Protein AF-0000000069037629 (afdb_homodimer)

Organism: Acyrthosiphon pisum (NCBI:txid7029)

Structure (mmCIF, N/CA/C/O backbone):
data_AF-0000000069037629-model_v1
#
loop_
_entity.id
_entity.type
_entity.pdbx_description
1 polymer 'Succinate dehydrogenase'
#
loop_
_atom_site.group_PDB
_atom_site.id
_atom_site.type_symbol
_atom_site.label_atom_id
_atom_site.label_alt_id
_atom_site.label_comp_id
_atom_site.label_asym_id
_atom_site.label_entity_id
_atom_site.label_seq_id
_atom_site.pdbx_PDB_ins_code
_atom_site.Cartn_x
_atom_site.Cartn_y
_atom_site.Cartn_z
_atom_site.occupancy
_atom_site.B_iso_or_equiv
_atom_site.auth_seq_id
_atom_site.auth_comp_id
_atom_site.auth_asym_id
_atom_site.auth_atom_id
_atom_site.pdbx_PDB_model_num
ATOM 1 N N . MET A 1 1 ? 30 57.438 3.168 1 30.81 1 MET A N 1
ATOM 2 C CA . MET A 1 1 ? 29 56.969 2.207 1 30.81 1 MET A CA 1
ATOM 3 C C . MET A 1 1 ? 29.062 55.469 2.033 1 30.81 1 MET A C 1
ATOM 5 O O . MET A 1 1 ? 29.875 54.969 1.253 1 30.81 1 MET A O 1
ATOM 9 N N . MET A 1 2 ? 29.172 54.656 3.127 1 33.97 2 MET A N 1
ATOM 10 C CA . MET A 1 2 ? 29.359 53.219 3.271 1 33.97 2 MET A CA 1
ATOM 11 C C . MET A 1 2 ? 28.219 52.469 2.615 1 33.97 2 MET A C 1
ATOM 13 O O . MET A 1 2 ? 27.047 52.688 2.924 1 33.97 2 MET A O 1
ATOM 17 N N . ALA A 1 3 ? 28.375 52.031 1.29 1 36.53 3 ALA A N 1
ATOM 18 C CA . ALA A 1 3 ? 27.469 51.219 0.486 1 36.53 3 ALA A CA 1
ATOM 19 C C . ALA A 1 3 ? 27.094 49.938 1.21 1 36.53 3 ALA A C 1
ATOM 21 O O . ALA A 1 3 ? 27.969 49.188 1.621 1 36.53 3 ALA A O 1
ATOM 22 N N . ARG A 1 4 ? 26 49.938 2.004 1 37.22 4 ARG A N 1
ATOM 23 C CA . ARG A 1 4 ? 25.297 48.812 2.605 1 37.22 4 ARG A CA 1
ATOM 24 C C . ARG A 1 4 ? 25.062 47.688 1.58 1 37.22 4 ARG A C 1
ATOM 26 O O . ARG A 1 4 ? 24.344 47.906 0.593 1 37.22 4 ARG A O 1
ATOM 33 N N . PHE A 1 5 ? 26.094 46.875 1.199 1 36.94 5 PHE A N 1
ATOM 34 C CA . PHE A 1 5 ? 25.969 45.656 0.419 1 36.94 5 PHE A CA 1
ATOM 35 C C . PHE A 1 5 ? 24.859 44.75 0.958 1 36.94 5 PHE A C 1
ATOM 37 O O . PHE A 1 5 ? 25 44.125 2.002 1 36.94 5 PHE A O 1
ATOM 44 N N . THR A 1 6 ? 23.641 45.25 1.007 1 34.34 6 THR A N 1
ATOM 45 C CA . THR A 1 6 ? 22.547 44.375 1.367 1 34.34 6 THR A CA 1
ATOM 46 C C . THR A 1 6 ? 22.531 43.125 0.462 1 34.34 6 THR A C 1
ATOM 48 O O . THR A 1 6 ? 22.281 43.25 -0.739 1 34.34 6 THR A O 1
ATOM 51 N N . GLY A 1 7 ? 23.625 42.344 0.422 1 35.56 7 GLY A N 1
ATOM 52 C CA . GLY A 1 7 ? 23.594 41.062 -0.291 1 35.56 7 GLY A CA 1
ATOM 53 C C . GLY A 1 7 ? 22.297 40.312 -0.075 1 35.56 7 GLY A C 1
ATOM 54 O O . GLY A 1 7 ? 21.875 40.094 1.064 1 35.56 7 GLY A O 1
ATOM 55 N N . SER A 1 8 ? 21.297 40.531 -0.907 1 39.72 8 SER A N 1
ATOM 56 C CA . SER A 1 8 ? 20.094 39.688 -0.95 1 39.72 8 SER A CA 1
ATOM 57 C C . SER A 1 8 ? 20.438 38.219 -0.979 1 39.72 8 SER A C 1
ATOM 59 O O . SER A 1 8 ? 21.016 37.719 -1.95 1 39.72 8 SER A O 1
ATOM 61 N N . ALA A 1 9 ? 21 37.656 0.1 1 37.78 9 ALA A N 1
ATOM 62 C CA . ALA A 1 9 ? 21.094 36.188 0.132 1 37.78 9 ALA A CA 1
ATOM 63 C C . ALA A 1 9 ? 19.828 35.562 -0.418 1 37.78 9 ALA A C 1
ATOM 65 O O . ALA A 1 9 ? 18.734 35.844 0.046 1 37.78 9 ALA A O 1
ATOM 66 N N . ALA A 1 10 ? 19.766 35.344 -1.665 1 40.34 10 ALA A N 1
ATOM 67 C CA . ALA A 1 10 ? 18.766 34.438 -2.219 1 40.34 10 ALA A CA 1
ATOM 68 C C . ALA A 1 10 ? 18.656 33.156 -1.368 1 40.34 10 ALA A C 1
ATOM 70 O O . ALA A 1 10 ? 19.656 32.5 -1.08 1 40.34 10 ALA A O 1
ATOM 71 N N . ALA A 1 11 ? 17.859 33.188 -0.354 1 39.97 11 ALA A N 1
ATOM 72 C CA . ALA A 1 11 ? 17.5 31.953 0.348 1 39.97 11 ALA A CA 1
ATOM 73 C C . ALA A 1 11 ? 17.438 30.781 -0.619 1 39.97 11 ALA A C 1
ATOM 75 O O . ALA A 1 11 ? 16.688 30.828 -1.605 1 39.97 11 ALA A O 1
ATOM 76 N N . VAL A 1 12 ? 18.5 30.172 -1.006 1 38.12 12 VAL A N 1
ATOM 77 C CA . VAL A 1 12 ? 18.438 28.859 -1.652 1 38.12 12 VAL A CA 1
ATOM 78 C C . VAL A 1 12 ? 17.25 28.062 -1.096 1 38.12 12 VAL A C 1
ATOM 80 O O . VAL A 1 12 ? 17.188 27.797 0.107 1 38.12 12 VAL A O 1
ATOM 83 N N . GLN A 1 13 ? 16.062 28.344 -1.439 1 37.25 13 GLN A N 1
ATOM 84 C CA . GLN A 1 13 ? 14.914 27.484 -1.186 1 37.25 13 GLN A CA 1
ATOM 85 C C . GLN A 1 13 ? 15.266 26.016 -1.397 1 37.25 13 GLN A C 1
ATOM 87 O O . GLN A 1 13 ? 15.258 25.531 -2.529 1 37.25 13 GLN A O 1
ATOM 92 N N . THR A 1 14 ? 16.391 25.5 -1.214 1 41.81 14 THR A N 1
ATOM 93 C CA . THR A 1 14 ? 16.656 24.078 -1.139 1 41.81 14 THR A CA 1
ATOM 94 C C . THR A 1 14 ? 15.516 23.344 -0.451 1 41.81 14 THR A C 1
ATOM 96 O O . THR A 1 14 ? 15.648 22.188 -0.064 1 41.81 14 THR A O 1
ATOM 99 N N . GLY A 1 15 ? 14.602 24.031 0.161 1 43.16 15 GLY A N 1
ATOM 100 C CA . GLY A 1 15 ? 13.477 23.406 0.831 1 43.16 15 GLY A CA 1
ATOM 101 C C . GLY A 1 15 ? 12.773 22.375 -0.027 1 43.16 15 GLY A C 1
ATOM 102 O O . GLY A 1 15 ? 12.109 22.719 -1.007 1 43.16 15 GLY A O 1
ATOM 103 N N . LYS A 1 16 ? 13.383 21.281 -0.486 1 45.72 16 LYS A N 1
ATOM 104 C CA . LYS A 1 16 ? 12.547 20.203 -1.004 1 45.72 16 LYS A CA 1
ATOM 105 C C . LYS A 1 16 ? 11.125 20.312 -0.472 1 45.72 16 LYS A C 1
ATOM 107 O O . LYS A 1 16 ? 10.906 20.297 0.741 1 45.72 16 LYS A O 1
ATOM 112 N N . ASN A 1 17 ? 10.258 21.141 -1.011 1 48.5 17 ASN A N 1
ATOM 113 C CA . ASN A 1 17 ? 8.883 21.469 -0.638 1 48.5 17 ASN A CA 1
ATOM 114 C C . ASN A 1 17 ? 8.094 20.203 -0.27 1 48.5 17 ASN A C 1
ATOM 116 O O . ASN A 1 17 ? 7.727 19.422 -1.145 1 48.5 17 ASN A O 1
ATOM 120 N N . TYR A 1 18 ? 8.461 19.609 0.82 1 52.12 18 TYR A N 1
ATOM 121 C CA . TYR A 1 18 ? 7.715 18.5 1.418 1 52.12 18 TYR A CA 1
ATOM 122 C C . TYR A 1 18 ? 6.238 18.594 1.059 1 52.12 18 TYR A C 1
ATOM 124 O O . TYR A 1 18 ? 5.566 17.578 0.912 1 52.12 18 TYR A O 1
ATOM 132 N N . ALA A 1 19 ? 5.699 19.828 0.919 1 55.75 19 ALA A N 1
ATOM 133 C CA . ALA A 1 19 ? 4.309 20.031 0.524 1 55.75 19 ALA A CA 1
ATOM 134 C C . ALA A 1 19 ? 4.027 19.375 -0.829 1 55.75 19 ALA A C 1
ATOM 136 O O . ALA A 1 19 ? 2.951 18.812 -1.045 1 55.75 19 ALA A O 1
ATOM 137 N N . SER A 1 20 ? 5.188 19.266 -1.517 1 66.44 20 SER A N 1
ATOM 138 C CA . SER A 1 20 ? 4.992 18.797 -2.887 1 66.44 20 SER A CA 1
ATOM 139 C C . SER A 1 20 ? 4.863 17.281 -2.945 1 66.44 20 SER A C 1
ATOM 141 O O . SER A 1 20 ? 3.984 16.75 -3.631 1 66.44 20 SER A O 1
ATOM 143 N N . HIS A 1 21 ? 5.441 16.516 -1.937 1 78.5 21 HIS A N 1
ATOM 144 C CA . HIS A 1 21 ? 5.387 15.07 -2.045 1 78.5 21 HIS A CA 1
ATOM 145 C C . HIS A 1 21 ? 4.055 14.531 -1.536 1 78.5 21 HIS A C 1
ATOM 147 O O . HIS A 1 21 ? 3.504 13.586 -2.107 1 78.5 21 HIS A O 1
ATOM 153 N N . TRP A 1 22 ? 3.549 15.305 -0.646 1 82.31 22 TRP A N 1
ATOM 154 C CA . TRP A 1 22 ? 2.283 14.852 -0.079 1 82.31 22 TRP A CA 1
ATOM 155 C C . TRP A 1 22 ? 1.153 14.992 -1.094 1 82.31 22 TRP A C 1
ATOM 157 O O . TRP A 1 22 ? 0.291 14.109 -1.191 1 82.31 22 TRP A O 1
ATOM 167 N N . ARG A 1 23 ? 1.175 15.984 -1.821 1 87.94 23 ARG A N 1
ATOM 168 C CA . ARG A 1 23 ? 0.15 16.172 -2.842 1 87.94 23 ARG A CA 1
ATOM 169 C C . ARG A 1 23 ? 0.259 15.109 -3.934 1 87.94 23 ARG A C 1
ATOM 171 O O . ARG A 1 23 ? -0.753 14.57 -4.383 1 87.94 23 ARG A O 1
ATOM 178 N N . THR A 1 24 ? 1.49 14.93 -4.281 1 91.5 24 THR A N 1
ATOM 179 C CA . THR A 1 24 ? 1.691 13.906 -5.301 1 91.5 24 THR A CA 1
ATOM 180 C C . THR A 1 24 ? 1.277 12.539 -4.777 1 91.5 24 THR A C 1
ATOM 182 O O . THR A 1 24 ? 0.666 11.75 -5.504 1 91.5 24 THR A O 1
ATOM 185 N N . GLU A 1 25 ? 1.537 12.281 -3.574 1 93.19 25 GLU A N 1
ATOM 186 C CA . GLU A 1 25 ? 1.125 11.016 -2.977 1 93.19 25 GLU A CA 1
ATOM 187 C C . GLU A 1 25 ? -0.395 10.883 -2.967 1 93.19 25 GLU A C 1
ATOM 189 O O . GLU A 1 25 ? -0.928 9.789 -3.189 1 93.19 25 GLU A O 1
ATOM 194 N N . ARG A 1 26 ? -1 12.008 -2.768 1 92.88 26 ARG A N 1
ATOM 195 C CA . ARG A 1 26 ? -2.459 11.984 -2.801 1 92.88 26 ARG A CA 1
ATOM 196 C C . ARG A 1 26 ? -2.971 11.672 -4.203 1 92.88 26 ARG A C 1
ATOM 198 O O . ARG A 1 26 ? -3.914 10.898 -4.363 1 92.88 26 ARG A 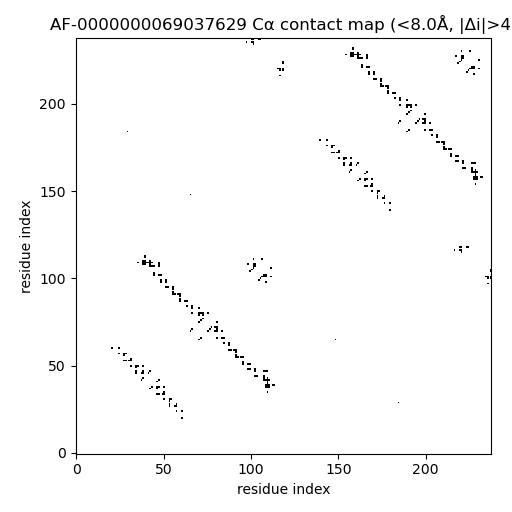O 1
ATOM 205 N N . ILE A 1 27 ? -2.393 12.258 -5.152 1 95.62 27 ILE A N 1
ATOM 206 C CA . ILE A 1 27 ? -2.779 11.992 -6.531 1 95.62 27 ILE A CA 1
ATOM 207 C C . ILE A 1 27 ? -2.553 10.516 -6.859 1 95.62 27 ILE A C 1
ATOM 209 O O . ILE A 1 27 ? -3.426 9.859 -7.426 1 95.62 27 ILE A O 1
ATOM 213 N N . VAL A 1 28 ? -1.469 10 -6.461 1 97.5 28 VAL A N 1
ATOM 214 C CA . VAL A 1 28 ? -1.137 8.602 -6.707 1 97.5 28 VAL A CA 1
ATOM 215 C C . VAL A 1 28 ? -2.117 7.699 -5.961 1 97.5 28 VAL A C 1
ATOM 217 O O . VAL A 1 28 ? -2.566 6.684 -6.496 1 97.5 28 VAL A O 1
ATOM 220 N N . SER A 1 29 ? -2.443 8.07 -4.762 1 97.06 29 SER A N 1
ATOM 221 C CA . SER A 1 29 ? -3.379 7.277 -3.975 1 97.06 29 SER A CA 1
ATOM 222 C C . SER A 1 29 ? -4.758 7.238 -4.625 1 97.06 29 SER A C 1
ATOM 224 O O . SER A 1 29 ? -5.418 6.199 -4.633 1 97.06 29 SER A O 1
ATOM 226 N N . ILE A 1 30 ? -5.199 8.305 -5.184 1 97 30 ILE A N 1
ATOM 227 C CA . ILE A 1 30 ? -6.465 8.344 -5.91 1 97 30 ILE A CA 1
ATOM 228 C C . ILE A 1 30 ? -6.375 7.453 -7.145 1 97 30 ILE A C 1
ATOM 230 O O . ILE A 1 30 ? -7.297 6.688 -7.434 1 97 30 ILE A O 1
ATOM 234 N N . ALA A 1 31 ? -5.277 7.594 -7.828 1 98.31 31 ALA A N 1
ATOM 235 C CA . ALA A 1 31 ? -5.066 6.73 -8.984 1 98.31 31 ALA A CA 1
ATOM 236 C C . ALA A 1 31 ? -5.113 5.258 -8.586 1 98.31 31 ALA A C 1
ATOM 238 O O . ALA A 1 31 ? -5.746 4.441 -9.258 1 98.31 31 ALA A O 1
ATOM 239 N N . LEU A 1 32 ? -4.477 4.934 -7.5 1 98.56 32 LEU A N 1
ATOM 240 C CA . LEU A 1 32 ? -4.43 3.555 -7.023 1 98.56 32 LEU A CA 1
ATOM 241 C C . LEU A 1 32 ? -5.828 3.051 -6.684 1 98.56 32 LEU A C 1
ATOM 243 O O . LEU A 1 32 ? -6.156 1.891 -6.949 1 98.56 32 LEU A O 1
ATOM 247 N N . MET A 1 33 ? -6.578 3.855 -6.121 1 96.62 33 MET A N 1
ATOM 248 C CA . MET A 1 33 ? -7.945 3.49 -5.754 1 96.62 33 MET A CA 1
ATOM 249 C C . MET A 1 33 ? -8.727 3.014 -6.973 1 96.62 33 MET A C 1
ATOM 251 O O . MET A 1 33 ? -9.539 2.094 -6.875 1 96.62 33 MET A O 1
ATOM 255 N N . GLY A 1 34 ? -8.469 3.588 -8.094 1 97.25 34 GLY A N 1
ATOM 256 C CA . GLY A 1 34 ? -9.148 3.195 -9.32 1 97.25 34 GLY A CA 1
ATOM 257 C C . GLY A 1 34 ? -8.438 2.088 -10.07 1 97.25 34 GLY A C 1
ATOM 258 O O . GLY A 1 34 ? -9.078 1.225 -10.672 1 97.25 34 GLY A O 1
ATOM 259 N N . LEU A 1 35 ? -7.168 2.057 -10.031 1 98.81 35 LEU A N 1
ATOM 260 C CA . LEU A 1 35 ? -6.371 1.157 -10.859 1 98.81 35 LEU A CA 1
ATOM 261 C C . LEU A 1 35 ? -6.441 -0.272 -10.336 1 98.81 35 LEU A C 1
ATOM 263 O O . LEU A 1 35 ? -6.367 -1.229 -11.117 1 98.81 35 LEU A O 1
ATOM 267 N N . PHE A 1 36 ? -6.613 -0.448 -9.062 1 98.12 36 PHE A N 1
ATOM 268 C CA . PHE A 1 36 ? -6.68 -1.795 -8.516 1 98.12 36 PHE A CA 1
ATOM 269 C C . PHE A 1 36 ? -7.895 -2.541 -9.055 1 98.12 36 PHE A C 1
ATOM 271 O O . PHE A 1 36 ? -7.754 -3.6 -9.672 1 98.12 36 PHE A O 1
ATOM 278 N N . PRO A 1 37 ? -9.086 -1.934 -8.875 1 97.44 37 PRO A N 1
ATOM 279 C CA . PRO A 1 37 ? -10.234 -2.637 -9.453 1 97.44 37 PRO A CA 1
ATOM 280 C C . PRO A 1 37 ? -10.188 -2.686 -10.977 1 97.44 37 PRO A C 1
ATOM 282 O O . PRO A 1 37 ? -10.648 -3.66 -11.578 1 97.44 37 PRO A O 1
ATOM 285 N N . ALA A 1 38 ? -9.664 -1.704 -11.617 1 98.62 38 ALA A N 1
ATOM 286 C CA . ALA A 1 38 ? -9.562 -1.698 -13.07 1 98.62 38 ALA A CA 1
ATOM 287 C C . ALA A 1 38 ? -8.695 -2.855 -13.57 1 98.62 38 ALA A C 1
ATOM 289 O O . ALA A 1 38 ? -9.008 -3.477 -14.586 1 98.62 38 ALA A O 1
ATOM 290 N N . SER A 1 39 ? -7.617 -3.145 -12.891 1 98.88 39 SER A N 1
ATOM 291 C CA . SER A 1 39 ? -6.715 -4.219 -13.297 1 98.88 39 SER A CA 1
ATOM 292 C C . SER A 1 39 ? -7.41 -5.574 -13.242 1 98.88 39 SER A C 1
ATOM 294 O O . SER A 1 39 ? -7.141 -6.449 -14.07 1 98.88 39 SER A O 1
ATOM 296 N N . VAL A 1 40 ? -8.344 -5.715 -12.32 1 98.62 40 VAL A N 1
ATOM 297 C CA . VAL A 1 40 ? -9.055 -6.977 -12.141 1 98.62 40 VAL A CA 1
ATOM 298 C C . VAL A 1 40 ? -10.18 -7.086 -13.164 1 98.62 40 VAL A C 1
ATOM 300 O O . VAL A 1 40 ? -10.383 -8.141 -13.773 1 98.62 40 VAL A O 1
ATOM 303 N N . LEU A 1 41 ? -10.805 -6.008 -13.344 1 98.44 41 LEU A N 1
ATOM 304 C CA . LEU A 1 41 ? -11.992 -6.016 -14.188 1 98.44 41 LEU A CA 1
ATOM 305 C C . LEU A 1 41 ? -11.617 -5.953 -15.664 1 98.44 41 LEU A C 1
ATOM 307 O O . LEU A 1 41 ? -12.336 -6.477 -16.516 1 98.44 41 LEU A O 1
ATOM 311 N N . TYR A 1 42 ? -10.539 -5.262 -15.992 1 98.31 42 TYR A N 1
ATOM 312 C CA . TYR A 1 42 ? -10.07 -5.066 -17.359 1 98.31 42 TYR A CA 1
ATOM 313 C C . TYR A 1 42 ? -8.57 -5.344 -17.469 1 98.31 42 TYR A C 1
ATOM 315 O O . TYR A 1 42 ? -7.789 -4.445 -17.781 1 98.31 42 TYR A O 1
ATOM 323 N N . PRO A 1 43 ? -8.25 -6.586 -17.344 1 98.38 43 PRO A N 1
ATOM 324 C CA . PRO A 1 43 ? -6.824 -6.926 -17.359 1 98.38 43 PRO A CA 1
ATOM 325 C C . PRO A 1 43 ? -6.133 -6.504 -18.656 1 98.38 43 PRO A C 1
ATOM 327 O O . PRO A 1 43 ? -6.598 -6.84 -19.75 1 98.38 43 PRO A O 1
ATOM 330 N N . SER A 1 44 ? -5.184 -5.711 -18.562 1 98.56 44 SER A N 1
ATOM 331 C CA . SER A 1 44 ? -4.367 -5.258 -19.672 1 98.56 44 SER A CA 1
ATOM 332 C C . SER A 1 44 ? -2.984 -4.812 -19.203 1 98.56 44 SER A C 1
ATOM 334 O O . SER A 1 44 ? -2.814 -4.418 -18.062 1 98.56 44 SER A O 1
ATOM 336 N N . GLN A 1 45 ? -2.023 -4.832 -20.156 1 98.81 45 GLN A N 1
ATOM 337 C CA . GLN A 1 45 ? -0.651 -4.469 -19.828 1 98.81 45 GLN A CA 1
ATOM 338 C C . GLN A 1 45 ? -0.547 -2.986 -19.469 1 98.81 45 GLN A C 1
ATOM 340 O O . GLN A 1 45 ? 0.256 -2.602 -18.609 1 98.81 45 GLN A O 1
ATOM 345 N N . ILE A 1 46 ? -1.353 -2.203 -20.125 1 98.81 46 ILE A N 1
ATOM 346 C CA . ILE A 1 46 ? -1.299 -0.768 -19.875 1 98.81 46 ILE A CA 1
ATOM 347 C C . ILE A 1 46 ? -1.803 -0.472 -18.453 1 98.81 46 ILE A C 1
ATOM 349 O O . ILE A 1 46 ? -1.128 0.207 -17.688 1 98.81 46 ILE A O 1
ATOM 353 N N . VAL A 1 47 ? -2.969 -0.986 -18.156 1 98.94 47 VAL A N 1
ATOM 354 C CA . VAL A 1 47 ? -3.535 -0.759 -16.828 1 98.94 47 VAL A CA 1
ATOM 355 C C . VAL A 1 47 ? -2.596 -1.32 -15.766 1 98.94 47 VAL A C 1
ATOM 357 O O . VAL A 1 47 ? -2.312 -0.655 -14.766 1 98.94 47 VAL A O 1
ATOM 360 N N . ASP A 1 48 ? -2.039 -2.477 -16.016 1 98.94 48 ASP A N 1
ATOM 361 C CA . ASP A 1 48 ? -1.156 -3.131 -15.055 1 98.94 48 ASP A CA 1
ATOM 362 C C . ASP A 1 48 ? 0.149 -2.355 -14.891 1 98.94 48 ASP A C 1
ATOM 364 O O . ASP A 1 48 ? 0.702 -2.283 -13.789 1 98.94 48 ASP A O 1
ATOM 368 N N . THR A 1 49 ? 0.671 -1.843 -15.992 1 98.94 49 THR A N 1
ATOM 369 C CA . THR A 1 49 ? 1.899 -1.061 -15.898 1 98.94 49 THR A CA 1
ATOM 370 C C . THR A 1 49 ? 1.667 0.223 -15.109 1 98.94 49 THR A C 1
ATOM 372 O O . THR A 1 49 ? 2.504 0.617 -14.297 1 98.94 49 THR A O 1
ATOM 375 N N . LEU A 1 50 ? 0.533 0.861 -15.297 1 98.94 50 LEU A N 1
ATOM 376 C CA . LEU A 1 50 ? 0.189 2.039 -14.508 1 98.94 50 LEU A CA 1
ATOM 377 C C . LEU A 1 50 ? 0.027 1.678 -13.039 1 98.94 50 LEU A C 1
ATOM 379 O O . LEU A 1 50 ? 0.464 2.426 -12.156 1 98.94 50 LEU A O 1
ATOM 383 N N . LEU A 1 51 ? -0.618 0.609 -12.852 1 98.94 51 LEU A N 1
ATOM 384 C CA . LEU A 1 51 ? -0.787 0.136 -11.477 1 98.94 51 LEU A CA 1
ATOM 385 C C . LEU A 1 51 ? 0.564 -0.123 -10.82 1 98.94 51 LEU A C 1
ATOM 387 O O . LEU A 1 51 ? 0.815 0.337 -9.703 1 98.94 51 LEU A O 1
ATOM 391 N N . ALA A 1 52 ? 1.479 -0.782 -11.484 1 98.94 52 ALA A N 1
ATOM 392 C CA . ALA A 1 52 ? 2.812 -1.107 -10.984 1 98.94 52 ALA A CA 1
ATOM 393 C C . ALA A 1 52 ? 3.605 0.158 -10.672 1 98.94 52 ALA A C 1
ATOM 395 O O . ALA A 1 52 ? 4.215 0.269 -9.609 1 98.94 52 ALA A O 1
ATOM 396 N N . GLY A 1 53 ? 3.566 1.075 -11.703 1 98.81 53 GLY A N 1
ATOM 397 C CA . GLY A 1 53 ? 4.246 2.34 -11.469 1 98.81 53 GLY A CA 1
ATOM 398 C C . GLY A 1 53 ? 3.686 3.111 -10.289 1 98.81 53 GLY A C 1
ATOM 399 O O . GLY A 1 53 ? 4.441 3.645 -9.477 1 98.81 53 GLY A O 1
ATOM 400 N N . SER A 1 54 ? 2.4 3.162 -10.109 1 98.75 54 SER A N 1
ATOM 401 C CA . SER A 1 54 ? 1.743 3.893 -9.031 1 98.75 54 SER A CA 1
ATOM 402 C C . SER A 1 54 ? 2.045 3.264 -7.68 1 98.75 54 SER A C 1
ATOM 404 O O . SER A 1 54 ? 2.309 3.975 -6.703 1 98.75 54 SER A O 1
ATOM 406 N N . ILE A 1 55 ? 1.98 1.93 -7.645 1 98.62 55 ILE A N 1
ATOM 407 C CA . ILE A 1 55 ? 2.285 1.255 -6.387 1 98.62 55 ILE A CA 1
ATOM 408 C C . ILE A 1 55 ? 3.734 1.525 -5.992 1 98.62 55 ILE A C 1
ATOM 410 O O . ILE A 1 55 ? 4.023 1.856 -4.84 1 98.62 55 ILE A O 1
ATOM 414 N N . SER A 1 56 ? 4.66 1.427 -6.91 1 98.56 56 SER A N 1
ATOM 415 C CA . SER A 1 56 ? 6.078 1.633 -6.629 1 98.56 56 SER A CA 1
ATOM 416 C C . SER A 1 56 ? 6.344 3.055 -6.141 1 98.56 56 SER A C 1
ATOM 418 O O . SER A 1 56 ? 7.102 3.26 -5.191 1 98.56 56 SER A O 1
ATOM 420 N N . LEU A 1 57 ? 5.703 3.992 -6.785 1 97.94 57 LEU A N 1
ATOM 421 C CA . LEU A 1 57 ? 5.863 5.383 -6.367 1 97.94 57 LEU A CA 1
ATOM 422 C C . LEU A 1 57 ? 5.25 5.609 -4.988 1 97.94 57 LEU A C 1
ATOM 424 O O . LEU A 1 57 ? 5.828 6.312 -4.16 1 97.94 57 LEU A O 1
ATOM 428 N N . HIS A 1 58 ? 4.07 5.148 -4.758 1 96.88 58 HIS A N 1
ATOM 429 C CA . HIS A 1 58 ? 3.41 5.25 -3.461 1 96.88 58 HIS A CA 1
ATOM 430 C C . HIS A 1 58 ? 4.305 4.719 -2.344 1 96.88 58 HIS A C 1
ATOM 432 O O . HIS A 1 58 ? 4.492 5.383 -1.324 1 96.88 58 HIS A O 1
ATOM 438 N N . VAL A 1 59 ? 4.887 3.486 -2.576 1 97.31 59 VAL A N 1
ATOM 439 C CA . VAL A 1 59 ? 5.766 2.867 -1.59 1 97.31 59 VAL A CA 1
ATOM 440 C C . VAL A 1 59 ? 7.02 3.721 -1.405 1 97.31 59 VAL A C 1
ATOM 442 O O . VAL A 1 59 ? 7.441 3.975 -0.276 1 97.31 59 VAL A O 1
ATOM 445 N N . TYR A 1 60 ? 7.59 4.117 -2.463 1 97.06 60 TYR A N 1
ATOM 446 C CA . TYR A 1 60 ? 8.797 4.938 -2.412 1 97.06 60 TYR A CA 1
ATOM 447 C C . TYR A 1 60 ? 8.578 6.176 -1.553 1 97.06 60 TYR A C 1
ATOM 449 O O . TYR A 1 60 ? 9.344 6.438 -0.62 1 97.06 60 TYR A O 1
ATOM 457 N N . TRP A 1 61 ? 7.539 6.891 -1.817 1 96.38 61 TRP A N 1
ATOM 458 C CA . TRP A 1 61 ? 7.316 8.141 -1.104 1 96.38 61 TRP A CA 1
ATOM 459 C C . TRP A 1 61 ? 6.895 7.883 0.337 1 96.38 61 TRP A C 1
ATOM 461 O O . TRP A 1 61 ? 7.203 8.672 1.234 1 96.38 61 TRP A O 1
ATOM 471 N N . GLY A 1 62 ? 6.113 6.848 0.554 1 94.19 62 GLY A N 1
ATOM 472 C CA . GLY A 1 62 ? 5.828 6.484 1.932 1 94.19 62 GLY A CA 1
ATOM 473 C C . GLY A 1 62 ? 7.074 6.176 2.742 1 94.19 62 GLY A C 1
ATOM 474 O O . GLY A 1 62 ? 7.199 6.613 3.887 1 94.19 62 GLY A O 1
ATOM 475 N N . LEU A 1 63 ? 7.988 5.465 2.174 1 96.31 63 LEU A N 1
ATOM 476 C CA . LEU A 1 63 ? 9.219 5.117 2.871 1 96.31 63 LEU A CA 1
ATOM 477 C C . LEU A 1 63 ? 10.141 6.328 2.986 1 96.31 63 LEU A C 1
ATOM 479 O O . LEU A 1 63 ? 10.867 6.473 3.973 1 96.31 63 LEU A O 1
ATOM 483 N N . GLU A 1 64 ? 10.086 7.129 1.965 1 95.62 64 GLU A N 1
ATOM 484 C CA . GLU A 1 64 ? 10.828 8.383 2.066 1 95.62 64 GLU A CA 1
ATOM 485 C C . GLU A 1 64 ? 10.367 9.203 3.271 1 95.62 64 GLU A C 1
ATOM 487 O O . GLU A 1 64 ? 11.188 9.766 3.996 1 95.62 64 GLU A O 1
ATOM 492 N N . ALA A 1 65 ? 9.078 9.273 3.514 1 93.44 65 ALA A N 1
ATOM 493 C CA . ALA A 1 65 ? 8.547 9.992 4.668 1 93.44 65 ALA A CA 1
ATOM 494 C C . ALA A 1 65 ? 9.078 9.414 5.973 1 93.44 65 ALA A C 1
ATOM 496 O O . ALA A 1 65 ? 9.375 10.156 6.914 1 93.44 65 ALA A O 1
ATOM 497 N N . LEU A 1 66 ? 9.211 8.125 6.016 1 94.62 66 LEU A N 1
ATOM 498 C CA . LEU A 1 66 ? 9.758 7.488 7.211 1 94.62 66 LEU A CA 1
ATOM 499 C C . LEU A 1 66 ? 11.219 7.883 7.41 1 94.62 66 LEU A C 1
ATOM 501 O O . LEU A 1 66 ? 11.648 8.133 8.539 1 94.62 66 LEU A O 1
ATOM 505 N N . VAL A 1 67 ? 11.961 7.914 6.371 1 95.94 67 VAL A N 1
ATOM 506 C CA . VAL A 1 67 ? 13.367 8.305 6.469 1 95.94 67 VAL A CA 1
ATOM 507 C C . VAL A 1 67 ? 13.469 9.75 6.945 1 95.94 67 VAL A C 1
ATOM 509 O O . VAL A 1 67 ? 14.25 10.062 7.844 1 95.94 67 VAL A O 1
ATOM 512 N N . VAL A 1 68 ? 12.672 10.625 6.398 1 94 68 VAL A N 1
ATOM 513 C CA . VAL A 1 68 ? 12.695 12.039 6.738 1 94 68 VAL A CA 1
ATOM 514 C C . VAL A 1 68 ? 12.305 12.227 8.203 1 94 68 VAL A C 1
ATOM 516 O O . VAL A 1 68 ? 12.891 13.062 8.906 1 94 68 VAL A O 1
ATOM 519 N N . ASP A 1 69 ? 11.477 11.406 8.648 1 93.5 69 ASP A N 1
ATOM 520 C CA . ASP A 1 69 ? 10.953 11.602 10 1 93.5 69 ASP A CA 1
ATOM 521 C C . ASP A 1 69 ? 11.859 10.945 11.039 1 93.5 69 ASP A C 1
ATOM 523 O O . ASP A 1 69 ? 12 11.453 12.156 1 93.5 69 ASP A O 1
ATOM 527 N N . TYR A 1 70 ? 12.438 9.867 10.68 1 94.94 70 TYR A N 1
ATOM 528 C CA . TYR A 1 70 ? 13.023 9.055 11.742 1 94.94 70 TYR A CA 1
ATOM 529 C C . TYR A 1 70 ? 14.523 8.875 11.523 1 94.94 70 TYR A C 1
ATOM 531 O O . TYR A 1 70 ? 15.25 8.469 12.438 1 94.94 70 TYR A O 1
ATOM 539 N N . LEU A 1 71 ? 15.023 9.094 10.344 1 97.5 71 LEU A N 1
ATOM 540 C CA . LEU A 1 71 ? 16.453 8.945 10.086 1 97.5 71 LEU A CA 1
ATOM 541 C C . LEU A 1 71 ? 17.109 10.297 9.859 1 97.5 71 LEU A C 1
ATOM 543 O O . LEU A 1 71 ? 17.844 10.484 8.883 1 97.5 71 LEU A O 1
ATOM 547 N N . ARG A 1 72 ? 16.859 11.125 10.727 1 97.69 72 ARG A N 1
ATOM 548 C CA . ARG A 1 72 ? 17.438 12.461 10.672 1 97.69 72 ARG A CA 1
ATOM 549 C C . ARG A 1 72 ? 18.938 12.43 10.961 1 97.69 72 ARG A C 1
ATOM 551 O O . ARG A 1 72 ? 19.375 11.742 11.891 1 97.69 72 ARG A O 1
ATOM 558 N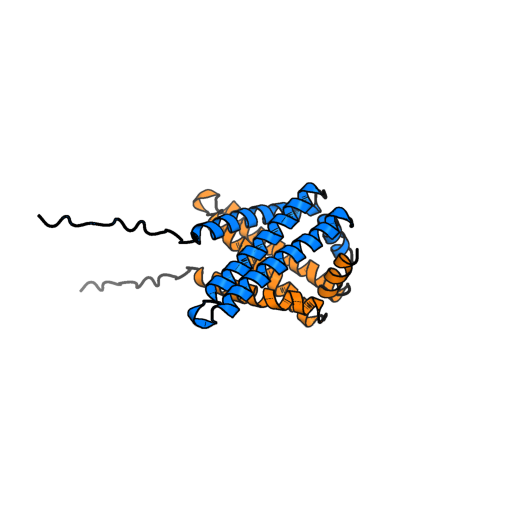 N . VAL A 1 73 ? 19.594 13.211 10.266 1 98.12 73 VAL A N 1
ATOM 559 C CA . VAL A 1 73 ? 21.047 13.18 10.32 1 98.12 73 VAL A CA 1
ATOM 560 C C . VAL A 1 73 ? 21.516 13.453 11.742 1 98.12 73 VAL A C 1
ATOM 562 O O . VAL A 1 73 ? 22.391 12.75 12.266 1 98.12 73 VAL A O 1
ATOM 565 N N . PRO A 1 74 ? 20.984 14.391 12.477 1 98.19 74 PRO A N 1
ATOM 566 C CA . PRO A 1 74 ? 21.469 14.656 13.836 1 98.19 74 PRO A CA 1
ATOM 567 C C . PRO A 1 74 ? 21.234 13.484 14.789 1 98.19 74 PRO A C 1
ATOM 569 O O . PRO A 1 74 ? 21.922 13.375 15.805 1 98.19 74 PRO A O 1
ATOM 572 N N . VAL A 1 75 ? 20.391 12.648 14.461 1 97.44 75 VAL A N 1
ATOM 573 C CA . VAL A 1 75 ? 20 11.57 15.352 1 97.44 75 VAL A CA 1
ATOM 574 C C . VAL A 1 75 ? 20.75 10.289 14.984 1 97.44 75 VAL A C 1
ATOM 576 O O . VAL A 1 75 ? 21.328 9.633 15.852 1 97.44 75 VAL A O 1
ATOM 579 N N . VAL A 1 76 ? 20.875 9.969 13.711 1 98.31 76 VAL A N 1
ATOM 580 C CA . VAL A 1 76 ? 21.359 8.648 13.344 1 98.31 76 VAL A CA 1
ATOM 581 C C . VAL A 1 76 ? 22.672 8.781 12.57 1 98.31 76 VAL A C 1
ATOM 583 O O . VAL A 1 76 ? 23.328 7.781 12.273 1 98.31 76 VAL A O 1
ATOM 586 N N . GLY A 1 77 ? 23.094 9.992 12.141 1 98.31 77 GLY A N 1
ATOM 587 C CA . GLY A 1 77 ? 24.297 10.227 11.359 1 98.31 77 GLY A CA 1
ATOM 588 C C . GLY A 1 77 ? 24.047 10.227 9.867 1 98.31 77 GLY A C 1
ATOM 589 O O . GLY A 1 77 ? 23.016 9.75 9.398 1 98.31 77 GLY A O 1
ATOM 590 N N . GLN A 1 78 ? 25.094 10.75 9.195 1 98.44 78 GLN A N 1
ATOM 591 C CA . GLN A 1 78 ? 25 10.945 7.754 1 98.44 78 GLN A CA 1
ATOM 592 C C . GLN A 1 78 ? 24.953 9.602 7.02 1 98.44 78 GLN A C 1
ATOM 594 O O . GLN A 1 78 ? 24.203 9.453 6.043 1 98.44 78 GLN A O 1
ATOM 599 N N . LEU A 1 79 ? 25.688 8.727 7.477 1 98.38 79 LEU A N 1
ATOM 600 C CA . LEU A 1 79 ? 25.766 7.441 6.789 1 98.38 79 LEU A CA 1
ATOM 601 C C . LEU A 1 79 ? 24.438 6.695 6.867 1 98.38 79 LEU A C 1
ATOM 603 O O . LEU A 1 79 ? 23.969 6.164 5.859 1 98.38 79 LEU A O 1
ATOM 607 N N . ALA A 1 80 ? 23.891 6.656 7.992 1 98.31 80 ALA A N 1
ATOM 608 C CA . ALA A 1 80 ? 22.609 5.973 8.148 1 98.31 80 ALA A CA 1
ATOM 609 C C . ALA A 1 80 ? 21.516 6.664 7.344 1 98.31 80 ALA A C 1
ATOM 611 O O . ALA A 1 80 ? 20.672 6 6.742 1 98.31 80 ALA A O 1
ATOM 612 N N . ASN A 1 81 ? 21.484 7.945 7.324 1 98.5 81 ASN A N 1
ATOM 613 C CA . ASN A 1 81 ? 20.531 8.703 6.516 1 98.5 81 ASN A CA 1
ATOM 614 C C . ASN A 1 81 ? 20.656 8.352 5.035 1 98.5 81 ASN A C 1
ATOM 616 O O . ASN A 1 81 ? 19.672 8.023 4.387 1 98.5 81 ASN A O 1
ATOM 620 N N . LYS A 1 82 ? 21.828 8.406 4.562 1 98.56 82 LYS A N 1
ATOM 621 C CA . LYS A 1 82 ? 22.078 8.117 3.152 1 98.56 82 LYS A CA 1
ATOM 622 C C . LYS A 1 82 ? 21.734 6.668 2.822 1 98.56 82 LYS A C 1
ATOM 624 O O . LYS A 1 82 ? 21.203 6.375 1.75 1 98.56 82 LYS A O 1
ATOM 629 N N . ALA A 1 83 ? 22.062 5.805 3.699 1 98.62 83 ALA A N 1
ATOM 630 C CA . ALA A 1 83 ? 21.75 4.395 3.496 1 98.62 83 ALA A CA 1
ATOM 631 C C . ALA A 1 83 ? 20.234 4.176 3.428 1 98.62 83 ALA A C 1
ATOM 633 O O . ALA A 1 83 ? 19.766 3.346 2.652 1 98.62 83 ALA A O 1
ATOM 634 N N . GLY A 1 84 ? 19.516 4.871 4.254 1 98.25 84 GLY A N 1
ATOM 635 C CA . GLY A 1 84 ? 18.062 4.789 4.207 1 98.25 84 GLY A CA 1
ATOM 636 C C . GLY A 1 84 ? 17.484 5.176 2.855 1 98.25 84 GLY A C 1
ATOM 637 O O . GLY A 1 84 ? 16.656 4.449 2.295 1 98.25 84 GLY A O 1
ATOM 638 N N . HIS A 1 85 ? 17.984 6.254 2.279 1 98.19 85 HIS A N 1
ATOM 639 C CA . HIS A 1 85 ? 17.5 6.695 0.974 1 98.19 85 HIS A CA 1
ATOM 640 C C . HIS A 1 85 ? 17.891 5.707 -0.12 1 98.19 85 HIS A C 1
ATOM 642 O O . HIS A 1 85 ? 17.094 5.43 -1.021 1 98.19 85 HIS A O 1
ATOM 648 N N . ALA A 1 86 ? 19.047 5.211 -0.03 1 98.56 86 ALA A N 1
ATOM 649 C CA . ALA A 1 86 ? 19.5 4.234 -1.016 1 98.56 86 ALA A CA 1
ATOM 650 C C . ALA A 1 86 ? 18.688 2.955 -0.939 1 98.56 86 ALA A C 1
ATOM 652 O O . ALA A 1 86 ? 18.312 2.387 -1.968 1 98.56 86 ALA A O 1
ATOM 653 N N . ALA A 1 87 ? 18.422 2.508 0.263 1 98.19 87 ALA A N 1
ATOM 654 C CA . ALA A 1 87 ? 17.641 1.295 0.47 1 98.19 87 ALA A CA 1
ATOM 655 C C . ALA A 1 87 ? 16.234 1.443 -0.119 1 98.19 87 ALA A C 1
ATOM 657 O O . ALA A 1 87 ? 15.727 0.519 -0.751 1 98.19 87 ALA A O 1
ATOM 658 N N . ILE A 1 88 ? 15.719 2.588 0.045 1 97.88 88 ILE A N 1
ATOM 659 C CA . ILE A 1 88 ? 14.359 2.828 -0.428 1 97.88 88 ILE A CA 1
ATOM 660 C C . ILE A 1 88 ? 14.336 2.844 -1.955 1 97.88 88 ILE A C 1
ATOM 662 O O . ILE A 1 88 ? 13.438 2.279 -2.576 1 97.88 88 ILE A O 1
ATOM 666 N N . ALA A 1 89 ? 15.328 3.49 -2.561 1 97.88 89 ALA A N 1
ATOM 667 C CA . ALA A 1 89 ? 15.414 3.5 -4.02 1 97.88 89 ALA A CA 1
ATOM 668 C C . ALA A 1 89 ? 15.578 2.086 -4.566 1 97.88 89 ALA A C 1
ATOM 670 O O . ALA A 1 89 ? 14.938 1.722 -5.559 1 97.88 89 ALA A O 1
ATOM 671 N N . LEU A 1 90 ? 16.391 1.317 -3.928 1 98.12 90 LEU A N 1
ATOM 672 C CA . LEU A 1 90 ? 16.609 -0.063 -4.348 1 98.12 90 LEU A CA 1
ATOM 673 C C . LEU A 1 90 ? 15.328 -0.882 -4.199 1 98.12 90 LEU A C 1
ATOM 675 O O . LEU A 1 90 ? 14.969 -1.649 -5.094 1 98.12 90 LEU A O 1
ATOM 679 N N . LEU A 1 91 ? 14.68 -0.741 -3.109 1 97.94 91 LEU A N 1
ATOM 680 C CA . LEU A 1 91 ? 13.438 -1.458 -2.875 1 97.94 91 LEU A CA 1
ATOM 681 C C . LEU A 1 91 ? 12.398 -1.101 -3.934 1 97.94 91 LEU A C 1
ATOM 683 O O . LEU A 1 91 ? 11.68 -1.976 -4.43 1 97.94 91 LEU A O 1
ATOM 687 N N . ALA A 1 92 ? 12.32 0.178 -4.266 1 98.19 92 ALA A N 1
ATOM 688 C CA . ALA A 1 92 ? 11.367 0.618 -5.281 1 98.19 92 ALA A CA 1
ATOM 689 C C . ALA A 1 92 ? 11.688 -0 -6.637 1 98.19 92 ALA A C 1
ATOM 691 O O . ALA A 1 92 ? 10.781 -0.431 -7.359 1 98.19 92 ALA A O 1
ATOM 692 N N . ILE A 1 93 ? 12.898 -0.071 -6.961 1 98.31 93 ILE A N 1
ATOM 693 C CA . ILE A 1 93 ? 13.32 -0.623 -8.242 1 98.31 93 ILE A CA 1
ATOM 694 C C . ILE A 1 93 ? 13.031 -2.121 -8.281 1 98.31 93 ILE A C 1
ATOM 696 O O . ILE A 1 93 ? 12.5 -2.633 -9.273 1 98.31 93 ILE A O 1
ATOM 700 N N . VAL A 1 94 ? 13.359 -2.85 -7.223 1 97.94 94 VAL A N 1
ATOM 701 C CA . VAL A 1 94 ? 13.117 -4.289 -7.148 1 97.94 94 VAL A CA 1
ATOM 702 C C . VAL A 1 94 ? 11.617 -4.566 -7.215 1 97.94 94 VAL A C 1
ATOM 704 O O . VAL A 1 94 ? 11.18 -5.5 -7.891 1 97.94 94 VAL A O 1
ATOM 707 N N . THR A 1 95 ? 10.82 -3.787 -6.484 1 98.06 95 THR A N 1
ATOM 708 C CA . THR A 1 95 ? 9.375 -3.932 -6.523 1 98.06 95 THR A CA 1
ATOM 709 C C . THR A 1 95 ? 8.844 -3.732 -7.941 1 98.06 95 THR A C 1
ATOM 711 O O . THR A 1 95 ? 8.07 -4.551 -8.438 1 98.06 95 THR A O 1
ATOM 714 N N . LEU A 1 96 ? 9.32 -2.686 -8.586 1 98.75 96 LEU A N 1
ATOM 715 C CA . LEU A 1 96 ? 8.875 -2.414 -9.945 1 98.75 96 LEU A CA 1
ATOM 716 C C . LEU A 1 96 ? 9.297 -3.537 -10.891 1 98.75 96 LEU A C 1
ATOM 718 O O . LEU A 1 96 ? 8.508 -3.982 -11.719 1 98.75 96 LEU A O 1
ATOM 722 N N . ALA A 1 97 ? 10.469 -3.992 -10.766 1 98.5 97 ALA A N 1
ATOM 723 C CA . ALA A 1 97 ? 10.953 -5.094 -11.594 1 98.5 97 ALA A CA 1
ATOM 724 C C . ALA A 1 97 ? 10.102 -6.344 -11.391 1 98.5 97 ALA A C 1
ATOM 726 O O . ALA A 1 97 ? 9.781 -7.043 -12.359 1 98.5 97 ALA A O 1
ATOM 727 N N . GLY A 1 98 ? 9.742 -6.637 -10.195 1 98.25 98 GLY A N 1
ATOM 728 C CA . GLY A 1 98 ? 8.875 -7.766 -9.922 1 98.25 98 GLY A CA 1
ATOM 729 C C . GLY A 1 98 ? 7.508 -7.645 -10.57 1 98.25 98 GLY A C 1
ATOM 730 O O . GLY A 1 98 ? 7.004 -8.609 -11.148 1 98.25 98 GLY A O 1
ATOM 731 N N . PHE A 1 99 ? 7.008 -6.445 -10.508 1 98.81 99 PHE A N 1
ATOM 732 C CA . PHE A 1 99 ? 5.723 -6.215 -11.156 1 98.81 99 PHE A CA 1
ATOM 733 C C . PHE A 1 99 ? 5.844 -6.375 -12.672 1 98.81 99 PHE A C 1
ATOM 735 O O . PHE A 1 99 ? 4.965 -6.965 -13.305 1 98.81 99 PHE A O 1
ATOM 742 N N . MET A 1 100 ? 6.891 -5.906 -13.172 1 98.69 100 MET A N 1
ATOM 743 C CA . MET A 1 100 ? 7.074 -5.992 -14.617 1 98.69 100 MET A CA 1
ATOM 744 C C . MET A 1 100 ? 7.207 -7.445 -15.062 1 98.69 100 MET A C 1
ATOM 746 O O . MET A 1 100 ? 6.707 -7.82 -16.125 1 98.69 100 MET A O 1
ATOM 750 N N . LYS A 1 101 ? 7.844 -8.172 -14.289 1 98.75 101 LYS A N 1
ATOM 751 C CA . LYS A 1 101 ? 7.941 -9.602 -14.594 1 98.75 101 LYS A CA 1
ATOM 752 C C . LYS A 1 101 ? 6.562 -10.25 -14.625 1 98.75 101 LYS A C 1
ATOM 754 O O . LYS A 1 101 ? 6.254 -11.016 -15.539 1 98.75 101 LYS A O 1
ATOM 759 N N . VAL A 1 102 ? 5.699 -9.984 -13.695 1 98.69 102 VAL A N 1
ATOM 760 C CA . VAL A 1 102 ? 4.348 -10.531 -13.648 1 98.69 102 VAL A CA 1
ATOM 761 C C . VAL A 1 102 ? 3.549 -10.055 -14.859 1 98.69 102 VAL A C 1
ATOM 763 O O . VAL A 1 102 ? 2.768 -10.812 -15.438 1 98.69 102 VAL A O 1
ATOM 766 N N . ILE A 1 103 ? 3.811 -8.797 -15.258 1 98.88 103 ILE A N 1
ATOM 767 C CA . ILE A 1 103 ? 3.031 -8.172 -16.328 1 98.88 103 ILE A CA 1
ATOM 768 C C . ILE A 1 103 ? 3.479 -8.734 -17.672 1 98.88 103 ILE A C 1
ATOM 770 O O . ILE A 1 103 ? 2.645 -9.062 -18.516 1 98.88 103 ILE A O 1
ATOM 774 N N . PHE A 1 104 ? 4.754 -8.906 -17.859 1 98.56 104 PHE A N 1
ATOM 775 C CA . PHE A 1 104 ? 5.238 -9.141 -19.219 1 98.56 104 PHE A CA 1
ATOM 776 C C . PHE A 1 104 ? 5.676 -10.594 -19.391 1 98.56 104 PHE A C 1
ATOM 778 O O . PHE A 1 104 ? 5.828 -11.062 -20.516 1 98.56 104 PHE A O 1
ATOM 785 N N . VAL A 1 105 ? 5.957 -11.289 -18.359 1 98.62 105 VAL A N 1
ATOM 786 C CA . VAL A 1 105 ? 6.324 -12.703 -18.422 1 98.62 105 VAL A CA 1
ATOM 787 C C . VAL A 1 105 ? 5.156 -13.562 -17.953 1 98.62 105 VAL A C 1
ATOM 789 O O . VAL A 1 105 ? 4.914 -14.648 -18.5 1 98.62 105 VAL A O 1
ATOM 792 N N . GLY A 1 106 ? 4.43 -13.109 -17.016 1 98.31 106 GLY A N 1
ATOM 793 C CA . GLY A 1 106 ? 3.264 -13.812 -16.516 1 98.31 106 GLY A CA 1
ATOM 794 C C . GLY A 1 106 ? 1.976 -13.414 -17.203 1 98.31 106 GLY A C 1
ATOM 795 O O . GLY A 1 106 ? 1.981 -13.07 -18.391 1 98.31 106 GLY A O 1
ATOM 796 N N . ASP A 1 107 ? 0.834 -13.523 -16.469 1 98.19 107 ASP A N 1
ATOM 797 C CA . ASP A 1 107 ? -0.483 -13.289 -17.062 1 98.19 107 ASP A CA 1
ATOM 798 C C . ASP A 1 107 ? -1.024 -11.914 -16.656 1 98.19 107 ASP A C 1
ATOM 800 O O . ASP A 1 107 ? -2.184 -11.594 -16.938 1 98.19 107 ASP A O 1
ATOM 804 N N . GLY A 1 108 ? -0.234 -11.078 -15.922 1 98.81 108 GLY A N 1
ATOM 805 C CA . GLY A 1 108 ? -0.664 -9.758 -15.508 1 98.81 108 GLY A CA 1
ATOM 806 C C . GLY A 1 108 ? -1.032 -9.68 -14.039 1 98.81 108 GLY A C 1
ATOM 807 O O . GLY A 1 108 ? -1.269 -10.703 -13.398 1 98.81 108 GLY A O 1
ATOM 808 N N . LEU A 1 109 ? -1.094 -8.508 -13.57 1 98.81 109 LEU A N 1
ATOM 809 C CA . LEU A 1 109 ? -1.364 -8.297 -12.156 1 98.81 109 LEU A CA 1
ATOM 810 C C . LEU A 1 109 ? -2.818 -8.609 -11.828 1 98.81 109 LEU A C 1
ATOM 812 O O . LEU A 1 109 ? -3.105 -9.258 -10.82 1 98.81 109 LEU A O 1
ATOM 816 N N . GLY A 1 110 ? -3.754 -8.102 -12.625 1 98.69 110 GLY A N 1
ATOM 817 C CA . GLY A 1 110 ? -5.16 -8.398 -12.398 1 98.69 110 GLY A CA 1
ATOM 818 C C . GLY A 1 110 ? -5.453 -9.891 -12.359 1 98.69 110 GLY A C 1
ATOM 819 O O . GLY A 1 110 ? -6.121 -10.375 -11.445 1 98.69 110 GLY A O 1
ATOM 820 N N . ASN A 1 111 ? -4.879 -10.578 -13.297 1 98.56 111 ASN A N 1
ATOM 821 C CA . ASN A 1 111 ? -5.094 -12.023 -13.359 1 98.56 111 ASN A CA 1
ATOM 822 C C . ASN A 1 111 ? -4.426 -12.742 -12.188 1 98.56 111 ASN A C 1
ATOM 824 O O . ASN A 1 111 ? -4.934 -13.75 -11.703 1 98.56 111 ASN A O 1
ATOM 828 N N . ALA A 1 112 ? -3.264 -12.258 -11.742 1 98.06 112 ALA A N 1
ATOM 829 C CA . ALA A 1 112 ? -2.625 -12.844 -10.57 1 98.06 112 ALA A CA 1
ATOM 830 C C . ALA A 1 112 ? -3.529 -12.734 -9.344 1 98.06 112 ALA A C 1
ATOM 832 O O . ALA A 1 112 ? -3.648 -13.688 -8.57 1 98.06 112 ALA A O 1
ATOM 833 N N . ILE A 1 113 ? -4.176 -11.594 -9.203 1 97.94 113 ILE A N 1
ATOM 834 C CA . ILE A 1 113 ? -5.09 -11.391 -8.086 1 97.94 113 ILE A CA 1
ATOM 835 C C . ILE A 1 113 ? -6.25 -12.383 -8.188 1 97.94 113 ILE A C 1
ATOM 837 O O . ILE A 1 113 ? -6.586 -13.055 -7.207 1 97.94 113 ILE A O 1
ATOM 841 N N . VAL A 1 114 ? -6.844 -12.477 -9.336 1 97.81 114 VAL A N 1
ATOM 842 C CA . VAL A 1 114 ? -7.977 -13.375 -9.547 1 97.81 114 VAL A CA 1
ATOM 843 C C . VAL A 1 114 ? -7.566 -14.812 -9.25 1 97.81 114 VAL A C 1
ATOM 845 O O . VAL A 1 114 ? -8.305 -15.547 -8.586 1 97.81 114 VAL A O 1
ATOM 848 N N . THR A 1 115 ? -6.43 -15.227 -9.727 1 97 115 THR A N 1
ATOM 849 C CA . THR A 1 115 ? -5.941 -16.578 -9.523 1 97 115 THR A CA 1
ATOM 850 C C . THR A 1 115 ? -5.738 -16.875 -8.039 1 97 115 THR A C 1
ATOM 852 O O . THR A 1 115 ? -6.094 -17.953 -7.559 1 97 115 THR A O 1
ATOM 855 N N . LEU A 1 116 ? -5.172 -15.922 -7.297 1 96.94 116 LEU A N 1
ATOM 856 C CA . LEU A 1 116 ? -4.965 -16.109 -5.867 1 96.94 116 LEU A CA 1
ATOM 857 C C . LEU A 1 116 ? -6.297 -16.25 -5.137 1 96.94 116 LEU A C 1
ATOM 859 O O . LEU A 1 116 ? -6.395 -16.969 -4.141 1 96.94 116 LEU A O 1
ATOM 863 N N . TRP A 1 117 ? -7.336 -15.617 -5.684 1 96.25 117 TRP A N 1
ATOM 864 C CA . TRP A 1 117 ? -8.641 -15.648 -5.039 1 96.25 117 TRP A CA 1
ATOM 865 C C . TRP A 1 117 ? -9.383 -16.938 -5.379 1 96.25 117 TRP A C 1
ATOM 867 O O . TRP A 1 117 ? -10.383 -17.266 -4.742 1 96.25 117 TRP A O 1
ATOM 877 N N . LYS A 1 118 ? -8.953 -17.625 -6.273 1 96.31 118 LYS A N 1
ATOM 878 C CA . LYS A 1 118 ? -9.586 -18.875 -6.688 1 96.31 118 LYS A CA 1
ATOM 879 C C . LYS A 1 118 ? -9.07 -20.062 -5.871 1 96.31 118 LYS A C 1
ATOM 881 O O . LYS A 1 118 ? -9.562 -21.172 -6.012 1 96.31 118 LYS A O 1
ATOM 886 N N . LEU A 1 119 ? -8.281 -19.922 -5.082 1 94 119 LEU A N 1
ATOM 887 C CA . LEU A 1 119 ? -7.77 -21 -4.23 1 94 119 LEU A CA 1
ATOM 888 C C . LEU A 1 119 ? -8.898 -21.656 -3.447 1 94 119 LEU A C 1
ATOM 890 O O . LEU A 1 119 ? -9.898 -21.016 -3.131 1 94 119 LEU A O 1
ATOM 894 N N . MET B 1 1 ? -30.125 38.406 42.094 1 30.33 1 MET B N 1
ATOM 895 C CA . MET B 1 1 ? -29.047 37.438 42.219 1 30.33 1 MET B CA 1
ATOM 896 C C . MET B 1 1 ? -29.188 36.312 41.219 1 30.33 1 MET B C 1
ATOM 898 O O . MET B 1 1 ? -29.969 35.375 41.406 1 30.33 1 MET B O 1
ATOM 902 N N . MET B 1 2 ? -29.422 36.625 39.906 1 32.59 2 MET B N 1
ATOM 903 C CA . MET B 1 2 ? -29.656 35.781 38.75 1 32.59 2 MET B CA 1
ATOM 904 C C . MET B 1 2 ? -28.469 34.844 38.531 1 32.59 2 MET B C 1
ATOM 906 O O . MET B 1 2 ? -27.328 35.281 38.438 1 32.59 2 MET B O 1
ATOM 910 N N . ALA B 1 3 ? -28.5 33.594 39.062 1 34.59 3 ALA B N 1
ATOM 911 C CA . ALA B 1 3 ? -27.547 32.5 38.906 1 34.59 3 ALA B CA 1
ATOM 912 C C . ALA B 1 3 ? -27.281 32.219 37.438 1 34.59 3 ALA B C 1
ATOM 914 O O . ALA B 1 3 ? -28.203 31.938 36.688 1 34.59 3 ALA B O 1
ATOM 915 N N . ARG B 1 4 ? -26.328 32.875 36.812 1 37.31 4 ARG B N 1
ATOM 916 C CA . ARG B 1 4 ? -25.734 32.625 35.5 1 37.31 4 ARG B CA 1
ATOM 917 C C . ARG B 1 4 ? -25.375 31.141 35.344 1 37.31 4 ARG B C 1
ATOM 919 O O . ARG B 1 4 ? -24.562 30.609 36.125 1 37.31 4 ARG B O 1
ATOM 926 N N . PHE B 1 5 ? -26.359 30.25 35.062 1 36.06 5 PHE B N 1
ATOM 927 C CA . PHE B 1 5 ? -26.156 28.859 34.625 1 36.06 5 PHE B CA 1
ATOM 928 C C . PHE B 1 5 ? -25.109 28.797 33.531 1 36.06 5 PHE B C 1
ATOM 930 O O . PHE B 1 5 ? -25.359 29.172 32.375 1 36.06 5 PHE B O 1
ATOM 937 N N . THR B 1 6 ? -23.938 29.266 33.75 1 33.78 6 THR B N 1
ATOM 938 C CA . THR B 1 6 ? -22.906 29.031 32.75 1 33.78 6 THR B CA 1
ATOM 939 C C . THR B 1 6 ? -22.797 27.562 32.406 1 33.78 6 THR B C 1
ATOM 941 O O . THR B 1 6 ? -22.453 26.734 33.281 1 33.78 6 THR B O 1
ATOM 944 N N . GLY B 1 7 ? -23.875 26.953 31.859 1 35.09 7 GLY B N 1
ATOM 945 C CA . GLY B 1 7 ? -23.781 25.609 31.312 1 35.09 7 GLY B CA 1
ATOM 946 C C . GLY B 1 7 ? -22.484 25.359 30.578 1 35.09 7 GLY B C 1
ATOM 947 O O . GLY B 1 7 ? -22.094 26.125 29.703 1 35.09 7 GLY B O 1
ATOM 948 N N . SER B 1 8 ? -21.438 24.953 31.266 1 38.53 8 SER B N 1
ATOM 949 C CA . SER B 1 8 ? -20.219 24.469 30.641 1 38.53 8 SER B CA 1
ATOM 950 C C . SER B 1 8 ? -20.516 23.469 29.516 1 38.53 8 SER B C 1
ATOM 952 O O . SER B 1 8 ? -21.047 22.391 29.766 1 38.53 8 SER B O 1
ATOM 954 N N . ALA B 1 9 ? -21.125 23.953 28.406 1 36.53 9 ALA B N 1
ATOM 955 C CA . ALA B 1 9 ? -21.172 23.031 27.266 1 36.53 9 ALA B CA 1
ATOM 956 C C . ALA B 1 9 ? -19.859 22.266 27.109 1 36.53 9 ALA B C 1
ATOM 958 O O . ALA B 1 9 ? -18.781 22.859 27.047 1 36.53 9 ALA B O 1
ATOM 959 N N . ALA B 1 10 ? -19.719 21.203 27.797 1 39.41 10 ALA B N 1
ATOM 960 C CA . ALA B 1 10 ? -18.703 20.234 27.438 1 39.41 10 ALA B CA 1
ATOM 961 C C . ALA B 1 10 ? -18.578 20.094 25.922 1 39.41 10 ALA B C 1
ATOM 963 O O . ALA B 1 10 ? -19.578 19.859 25.234 1 39.41 10 ALA B O 1
ATOM 964 N N . ALA B 1 11 ? -17.844 20.938 25.312 1 38.97 11 ALA B N 1
ATOM 965 C CA . ALA B 1 11 ? -17.5 20.688 23.922 1 38.97 11 ALA B CA 1
ATOM 966 C C . ALA B 1 11 ? -17.359 19.203 23.641 1 38.97 11 ALA B C 1
ATOM 968 O O . ALA B 1 11 ? -16.594 18.5 24.328 1 38.97 11 ALA B O 1
ATOM 969 N N . VAL B 1 12 ? -18.391 18.453 23.453 1 37.81 12 VAL B N 1
ATOM 970 C CA . VAL B 1 12 ? -18.266 17.125 22.875 1 37.81 12 VAL B CA 1
ATOM 971 C C . VAL B 1 12 ? -17.078 17.078 21.906 1 37.81 12 VAL B C 1
ATOM 973 O O . VAL B 1 12 ? -17.062 17.828 20.922 1 37.81 12 VAL B O 1
ATOM 976 N N . GLN B 1 13 ? -15.883 17.094 22.344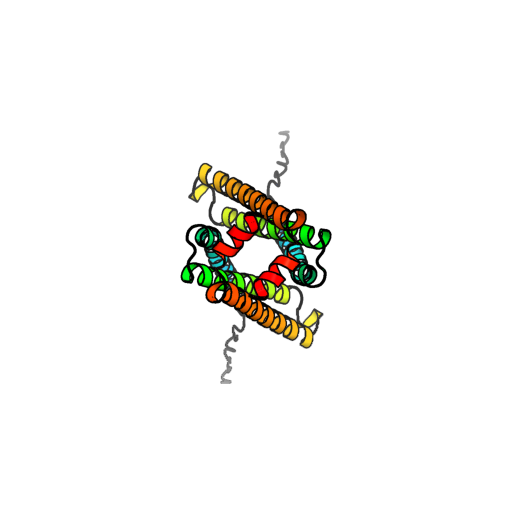 1 37.31 13 GLN B N 1
ATOM 977 C CA . GLN B 1 13 ? -14.727 16.766 21.516 1 37.31 13 GLN B CA 1
ATOM 978 C C . GLN B 1 13 ? -15.062 15.641 20.531 1 37.31 13 GLN B C 1
ATOM 980 O O . GLN B 1 13 ? -15.031 14.461 20.891 1 37.31 13 GLN B O 1
ATOM 985 N N . THR B 1 14 ? -16.172 15.445 20.016 1 41.59 14 THR B N 1
ATOM 986 C CA . THR B 1 14 ? -16.438 14.578 18.875 1 41.59 14 THR B CA 1
ATOM 987 C C . THR B 1 14 ? -15.273 14.633 17.891 1 41.59 14 THR B C 1
ATOM 989 O O . THR B 1 14 ? -15.391 14.172 16.75 1 41.59 14 THR B O 1
ATOM 992 N N . GLY B 1 15 ? -14.375 15.57 18.016 1 43.34 15 GLY B N 1
ATOM 993 C CA . GLY B 1 15 ? -13.234 15.68 17.125 1 43.34 15 GLY B CA 1
ATOM 994 C C . GLY B 1 15 ? -12.5 14.367 16.922 1 43.34 15 GLY B C 1
ATOM 995 O O . GLY B 1 15 ? -11.844 13.875 17.844 1 43.34 15 GLY B O 1
ATOM 996 N N . LYS B 1 16 ? -13.07 13.312 16.391 1 45.56 16 LYS B N 1
ATOM 997 C CA . LYS B 1 16 ? -12.203 12.227 15.945 1 45.56 16 LYS B CA 1
ATOM 998 C C . LYS B 1 16 ? -10.781 12.711 15.711 1 45.56 16 LYS B C 1
ATOM 1000 O O . LYS B 1 16 ? -10.555 13.641 14.922 1 45.56 16 LYS B O 1
ATOM 1005 N N . ASN B 1 17 ? -9.922 12.867 16.703 1 47.94 17 ASN B N 1
ATOM 1006 C CA . ASN B 1 17 ? -8.547 13.344 16.719 1 47.94 17 ASN B CA 1
ATOM 1007 C C . ASN B 1 17 ? -7.758 12.812 15.516 1 47.94 17 ASN B C 1
ATOM 1009 O O . ASN B 1 17 ? -7.367 11.641 15.5 1 47.94 17 ASN B O 1
ATOM 1013 N N . TYR B 1 18 ? -8.109 13.273 14.375 1 52.16 18 TYR B N 1
ATOM 1014 C CA . TYR B 1 18 ? -7.363 13.008 13.148 1 52.16 18 TYR B CA 1
ATOM 1015 C C . TYR B 1 18 ? -5.883 12.797 13.453 1 52.16 18 TYR B C 1
ATOM 1017 O O . TYR B 1 18 ? -5.207 12.023 12.766 1 52.16 18 TYR B O 1
ATOM 1025 N N . ALA B 1 19 ? -5.344 13.516 14.492 1 55.47 19 ALA B N 1
ATOM 1026 C CA . ALA B 1 19 ? -3.949 13.336 14.891 1 55.47 19 ALA B CA 1
ATOM 1027 C C . ALA B 1 19 ? -3.666 11.883 15.258 1 55.47 19 ALA B C 1
ATOM 1029 O O . ALA B 1 19 ? -2.586 11.359 14.969 1 55.47 19 ALA B O 1
ATOM 1030 N N . SER B 1 20 ? -4.824 11.266 15.609 1 66.44 20 SER B N 1
ATOM 1031 C CA . SER B 1 20 ? -4.629 9.922 16.141 1 66.44 20 SER B CA 1
ATOM 1032 C C . SER B 1 20 ? -4.492 8.891 15.023 1 66.44 20 SER B C 1
ATOM 1034 O O . SER B 1 20 ? -3.609 8.031 15.062 1 66.44 20 SER B O 1
ATOM 1036 N N . HIS B 1 21 ? -5.066 9.18 13.789 1 78.5 21 HIS B N 1
ATOM 1037 C CA . HIS B 1 21 ? -5 8.156 12.758 1 78.5 21 HIS B CA 1
ATOM 1038 C C . HIS B 1 21 ? -3.666 8.195 12.023 1 78.5 21 HIS B C 1
ATOM 1040 O O . HIS B 1 21 ? -3.107 7.152 11.68 1 78.5 21 HIS B O 1
ATOM 1046 N N . TRP B 1 22 ? -3.16 9.375 12.039 1 82.38 22 TRP B N 1
ATOM 1047 C CA . TRP B 1 22 ? -1.896 9.523 11.328 1 82.38 22 TRP B CA 1
ATOM 1048 C C . TRP B 1 22 ? -0.764 8.836 12.086 1 82.38 22 TRP B C 1
ATOM 1050 O O . TRP B 1 22 ? 0.1 8.195 11.484 1 82.38 22 TRP B O 1
ATOM 1060 N N . ARG B 1 23 ? -0.784 8.93 13.312 1 87.88 23 ARG B N 1
ATOM 1061 C CA . ARG B 1 23 ? 0.241 8.273 14.117 1 87.88 23 ARG B CA 1
ATOM 1062 C C . ARG B 1 23 ? 0.134 6.754 14.008 1 87.88 23 ARG B C 1
ATOM 1064 O O . ARG B 1 23 ? 1.147 6.062 13.891 1 87.88 23 ARG B O 1
ATOM 1071 N N . THR B 1 24 ? -1.091 6.371 14.094 1 91.5 24 THR B N 1
ATOM 1072 C CA . THR B 1 24 ? -1.288 4.93 13.969 1 91.5 24 THR B CA 1
ATOM 1073 C C . THR B 1 24 ? -0.882 4.445 12.578 1 91.5 24 THR B C 1
ATOM 1075 O O . THR B 1 24 ? -0.279 3.379 12.445 1 91.5 24 THR B O 1
ATOM 1078 N N . GLU B 1 25 ? -1.148 5.207 11.625 1 93.25 25 GLU B N 1
ATOM 1079 C CA . GLU B 1 25 ? -0.739 4.848 10.266 1 93.25 25 GLU B CA 1
ATOM 1080 C C . GLU B 1 25 ? 0.781 4.766 10.156 1 93.25 25 GLU B C 1
ATOM 1082 O O . GLU B 1 25 ? 1.311 3.893 9.469 1 93.25 25 GLU B O 1
ATOM 1087 N N . ARG B 1 26 ? 1.396 5.648 10.883 1 92.75 26 ARG B N 1
ATOM 1088 C CA . ARG B 1 26 ? 2.855 5.605 10.883 1 92.75 26 ARG B CA 1
ATOM 1089 C C . ARG B 1 26 ? 3.367 4.328 11.539 1 92.75 26 ARG B C 1
ATOM 1091 O O . ARG B 1 26 ? 4.305 3.703 11.047 1 92.75 26 ARG B O 1
ATOM 1098 N N . ILE B 1 27 ? 2.789 3.98 12.609 1 95.62 27 ILE B N 1
ATOM 1099 C CA . ILE B 1 27 ? 3.176 2.752 13.297 1 95.62 27 ILE B CA 1
ATOM 1100 C C . ILE B 1 27 ? 2.941 1.553 12.383 1 95.62 27 ILE B C 1
ATOM 1102 O O . ILE B 1 27 ? 3.814 0.693 12.234 1 95.62 27 ILE B O 1
ATOM 1106 N N . VAL B 1 28 ? 1.849 1.525 11.734 1 97.5 28 VAL B N 1
ATOM 1107 C CA . VAL B 1 28 ? 1.512 0.435 10.828 1 97.5 28 VAL B CA 1
ATOM 1108 C C . VAL B 1 28 ? 2.484 0.421 9.648 1 97.5 28 VAL B C 1
ATOM 1110 O O . VAL B 1 28 ? 2.926 -0.644 9.211 1 97.5 28 VAL B O 1
ATOM 1113 N N . SER B 1 29 ? 2.809 1.58 9.148 1 97 29 SER B N 1
ATOM 1114 C CA . SER B 1 29 ? 3.742 1.667 8.031 1 97 29 SER B CA 1
ATOM 1115 C C . SER B 1 29 ? 5.117 1.136 8.414 1 97 29 SER B C 1
ATOM 1117 O O . SER B 1 29 ? 5.77 0.455 7.621 1 97 29 SER B O 1
ATOM 1119 N N . ILE B 1 30 ? 5.574 1.398 9.594 1 96.94 30 ILE B N 1
ATOM 1120 C CA . ILE B 1 30 ? 6.84 0.858 10.086 1 96.94 30 ILE B CA 1
ATOM 1121 C C . ILE B 1 30 ? 6.738 -0.661 10.203 1 96.94 30 ILE B C 1
ATOM 1123 O O . ILE B 1 30 ? 7.656 -1.381 9.797 1 96.94 30 ILE B O 1
ATOM 1127 N N . ALA B 1 31 ? 5.641 -1.081 10.75 1 98.31 31 ALA B N 1
ATOM 1128 C CA . ALA B 1 31 ? 5.422 -2.523 10.836 1 98.31 31 ALA B CA 1
ATOM 1129 C C . ALA B 1 31 ? 5.457 -3.168 9.453 1 98.31 31 ALA B C 1
ATOM 1131 O O . ALA B 1 31 ? 6.082 -4.215 9.266 1 98.31 31 ALA B O 1
ATOM 1132 N N . LEU B 1 32 ? 4.82 -2.549 8.516 1 98.56 32 LEU B N 1
ATOM 1133 C CA . LEU B 1 32 ? 4.766 -3.076 7.152 1 98.56 32 LEU B CA 1
ATOM 1134 C C . LEU B 1 32 ? 6.16 -3.15 6.543 1 98.56 32 LEU B C 1
ATOM 1136 O O . LEU B 1 32 ? 6.48 -4.105 5.828 1 98.56 32 LEU B O 1
ATOM 1140 N N . MET B 1 33 ? 6.922 -2.205 6.785 1 96.56 33 MET B N 1
ATOM 1141 C CA . MET B 1 33 ? 8.281 -2.17 6.266 1 96.56 33 MET B CA 1
ATOM 1142 C C . MET B 1 33 ? 9.062 -3.41 6.688 1 96.56 33 MET B C 1
ATOM 1144 O O . MET B 1 33 ? 9.867 -3.938 5.918 1 96.56 33 MET B O 1
ATOM 1148 N N . GLY B 1 34 ? 8.812 -3.883 7.855 1 97.25 34 GLY B N 1
ATOM 1149 C CA . GLY B 1 34 ? 9.492 -5.074 8.344 1 97.25 34 GLY B CA 1
ATOM 1150 C C . GLY B 1 34 ? 8.766 -6.359 7.984 1 97.25 34 GLY B C 1
ATOM 1151 O O . GLY B 1 34 ? 9.406 -7.379 7.715 1 97.25 34 GLY B O 1
ATOM 1152 N N . LEU B 1 35 ? 7.496 -6.355 7.953 1 98.81 35 LEU B N 1
ATOM 1153 C CA . LEU B 1 35 ? 6.695 -7.562 7.805 1 98.81 35 LEU B CA 1
ATOM 1154 C C . LEU B 1 35 ? 6.758 -8.078 6.371 1 98.81 35 LEU B C 1
ATOM 1156 O O . LEU B 1 35 ? 6.68 -9.289 6.137 1 98.81 35 LEU B O 1
ATOM 1160 N N . PHE B 1 36 ? 6.922 -7.211 5.418 1 98.12 36 PHE B N 1
ATOM 1161 C CA . PHE B 1 36 ? 6.98 -7.656 4.027 1 98.12 36 PHE B CA 1
ATOM 1162 C C . PHE B 1 36 ? 8.188 -8.555 3.795 1 98.12 36 PHE B C 1
ATOM 1164 O O . PHE B 1 36 ? 8.039 -9.711 3.381 1 98.12 36 PHE B O 1
ATOM 1171 N N . PRO B 1 37 ? 9.383 -8.031 4.145 1 97.38 37 PRO B N 1
ATOM 1172 C CA . PRO B 1 37 ? 10.523 -8.938 3.973 1 97.38 37 PRO B CA 1
ATOM 1173 C C . PRO B 1 37 ? 10.477 -10.133 4.918 1 97.38 37 PRO B C 1
ATOM 1175 O O . PRO B 1 37 ? 10.922 -11.227 4.559 1 97.38 37 PRO B O 1
ATOM 1178 N N . ALA B 1 38 ? 9.961 -10 6.09 1 98.62 38 ALA B N 1
ATOM 1179 C CA . ALA B 1 38 ? 9.852 -11.109 7.031 1 98.62 38 ALA B CA 1
ATOM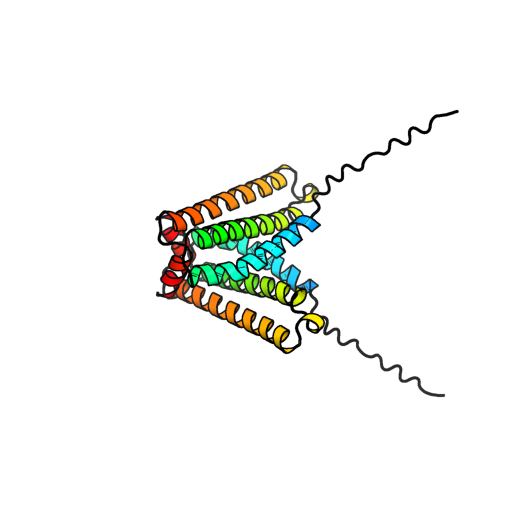 1180 C C . ALA B 1 38 ? 8.984 -12.227 6.469 1 98.62 38 ALA B C 1
ATOM 1182 O O . ALA B 1 38 ? 9.281 -13.406 6.648 1 98.62 38 ALA B O 1
ATOM 1183 N N . SER B 1 39 ? 7.898 -11.891 5.816 1 98.88 39 SER B N 1
ATOM 1184 C CA . SER B 1 39 ? 6.988 -12.891 5.262 1 98.88 39 SER B CA 1
ATOM 1185 C C . SER B 1 39 ? 7.676 -13.727 4.191 1 98.88 39 SER B C 1
ATOM 1187 O O . SER B 1 39 ? 7.398 -14.922 4.055 1 98.88 39 SER B O 1
ATOM 1189 N N . VAL B 1 40 ? 8.602 -13.117 3.488 1 98.62 40 VAL B N 1
ATOM 1190 C CA . VAL B 1 40 ? 9.305 -13.797 2.406 1 98.62 40 VAL B CA 1
ATOM 1191 C C . VAL B 1 40 ? 10.43 -14.656 2.982 1 98.62 40 VAL B C 1
ATOM 1193 O O . VAL B 1 40 ? 10.625 -15.797 2.564 1 98.62 40 VAL B O 1
ATOM 1196 N N . LEU B 1 41 ? 11.062 -14.102 3.914 1 98.44 41 LEU B N 1
ATOM 1197 C CA . LEU B 1 41 ? 12.25 -14.758 4.445 1 98.44 41 LEU B CA 1
ATOM 1198 C C . LEU B 1 41 ? 11.875 -15.844 5.449 1 98.44 41 LEU B C 1
ATOM 1200 O O . LEU B 1 41 ? 12.594 -16.828 5.598 1 98.44 41 LEU B O 1
ATOM 1204 N N . TYR B 1 42 ? 10.789 -15.641 6.191 1 98.38 42 TYR B N 1
ATOM 1205 C CA . TYR B 1 42 ? 10.32 -16.562 7.223 1 98.38 42 TYR B CA 1
ATOM 1206 C C . TYR B 1 42 ? 8.82 -16.812 7.082 1 98.38 42 TYR B C 1
ATOM 1208 O O . TYR B 1 42 ? 8.039 -16.453 7.969 1 98.38 42 TYR B O 1
ATOM 1216 N N . PRO B 1 43 ? 8.484 -17.5 6.051 1 98.44 43 PRO B N 1
ATOM 1217 C CA . PRO B 1 43 ? 7.062 -17.734 5.805 1 98.44 43 PRO B CA 1
ATOM 1218 C C . PRO B 1 43 ? 6.367 -18.438 6.965 1 98.44 43 PRO B C 1
ATOM 1220 O O . PRO B 1 43 ? 6.824 -19.5 7.402 1 98.44 43 PRO B O 1
ATOM 1223 N N . SER B 1 44 ? 5.434 -17.859 7.516 1 98.56 44 SER B N 1
ATOM 1224 C CA . SER B 1 44 ? 4.613 -18.422 8.586 1 98.56 44 SER B CA 1
ATOM 1225 C C . SER B 1 44 ? 3.238 -17.766 8.633 1 98.56 44 SER B C 1
ATOM 1227 O O . SER B 1 44 ? 3.074 -16.625 8.195 1 98.56 44 SER B O 1
ATOM 1229 N N . GLN B 1 45 ? 2.268 -18.516 9.234 1 98.81 45 GLN B N 1
ATOM 1230 C CA . GLN B 1 45 ? 0.898 -18.016 9.297 1 98.81 45 GLN B CA 1
ATOM 1231 C C . GLN B 1 45 ? 0.804 -16.797 10.203 1 98.81 45 GLN B C 1
ATOM 1233 O O . GLN B 1 45 ? 0.005 -15.891 9.953 1 98.81 45 GLN B O 1
ATOM 1238 N N . ILE B 1 46 ? 1.608 -16.781 11.227 1 98.81 46 ILE B N 1
ATOM 1239 C CA . ILE B 1 46 ? 1.564 -15.672 12.156 1 98.81 46 ILE B CA 1
ATOM 1240 C C . ILE B 1 46 ? 2.076 -14.406 11.477 1 98.81 46 ILE B C 1
ATOM 1242 O O . ILE B 1 46 ? 1.407 -13.367 11.492 1 98.81 46 ILE B O 1
ATOM 1246 N N . VAL B 1 47 ? 3.238 -14.508 10.883 1 98.94 47 VAL B N 1
ATOM 1247 C CA . VAL B 1 47 ? 3.811 -13.352 10.195 1 98.94 47 VAL B CA 1
ATOM 1248 C C . VAL B 1 47 ? 2.871 -12.891 9.086 1 98.94 47 VAL B C 1
ATOM 1250 O O . VAL B 1 47 ? 2.592 -11.695 8.953 1 98.94 47 VAL B O 1
ATOM 1253 N N . ASP B 1 48 ? 2.312 -13.82 8.359 1 98.94 48 ASP B N 1
ATOM 1254 C CA . ASP B 1 48 ? 1.43 -13.5 7.242 1 98.94 48 ASP B CA 1
ATOM 1255 C C . ASP B 1 48 ? 0.128 -12.867 7.734 1 98.94 48 ASP B C 1
ATOM 1257 O O . ASP B 1 48 ? -0.422 -11.984 7.082 1 98.94 48 ASP B O 1
ATOM 1261 N N . THR B 1 49 ? -0.392 -13.383 8.836 1 98.94 49 THR B N 1
ATOM 1262 C CA . THR B 1 49 ? -1.614 -12.805 9.375 1 98.94 49 THR B CA 1
ATOM 1263 C C . THR B 1 49 ? -1.372 -11.375 9.844 1 98.94 49 THR B C 1
ATOM 1265 O O . THR B 1 49 ? -2.207 -10.492 9.625 1 98.94 49 THR B O 1
ATOM 1268 N N . LEU B 1 50 ? -0.241 -11.109 10.469 1 98.94 50 LEU B N 1
ATOM 1269 C CA . LEU B 1 50 ? 0.11 -9.75 10.859 1 98.94 50 LEU B CA 1
ATOM 1270 C C . LEU B 1 50 ? 0.274 -8.859 9.633 1 98.94 50 LEU B C 1
ATOM 1272 O O . LEU B 1 50 ? -0.157 -7.707 9.633 1 98.94 50 LEU B O 1
ATOM 1276 N N . LEU B 1 51 ? 0.911 -9.406 8.688 1 98.94 51 LEU B N 1
ATOM 1277 C CA . LEU B 1 51 ? 1.082 -8.672 7.438 1 98.94 51 LEU B CA 1
ATOM 1278 C C . LEU B 1 51 ? -0.269 -8.328 6.82 1 98.94 51 LEU B C 1
ATOM 1280 O O . LEU B 1 51 ? -0.513 -7.172 6.453 1 98.94 51 LEU B O 1
ATOM 1284 N N . ALA B 1 52 ? -1.184 -9.242 6.746 1 98.94 52 ALA B N 1
ATOM 1285 C CA . ALA B 1 52 ? -2.518 -9.07 6.18 1 98.94 52 ALA B CA 1
ATOM 1286 C C . ALA B 1 52 ? -3.303 -8.008 6.949 1 98.94 52 ALA B C 1
ATOM 1288 O O . ALA B 1 52 ? -3.906 -7.117 6.348 1 98.94 52 ALA B O 1
ATOM 1289 N N . GLY B 1 53 ? -3.262 -8.211 8.305 1 98.81 53 GLY B N 1
ATOM 1290 C CA . GLY B 1 53 ? -3.936 -7.215 9.125 1 98.81 53 GLY B CA 1
ATOM 1291 C C . GLY B 1 53 ? -3.365 -5.82 8.953 1 98.81 53 GLY B C 1
ATOM 1292 O O . GLY B 1 53 ? -4.113 -4.848 8.844 1 98.81 53 GLY B O 1
ATOM 1293 N N . SER B 1 54 ? -2.076 -5.648 8.875 1 98.75 54 SER B N 1
ATOM 1294 C CA . SER B 1 54 ? -1.41 -4.359 8.742 1 98.75 54 SER B CA 1
ATOM 1295 C C . SER B 1 54 ? -1.71 -3.723 7.387 1 98.75 54 SER B C 1
ATOM 1297 O O . SER B 1 54 ? -1.963 -2.52 7.305 1 98.75 54 SER B O 1
ATOM 1299 N N . ILE B 1 55 ? -1.65 -4.551 6.344 1 98.62 55 ILE B N 1
ATOM 1300 C CA . ILE B 1 55 ? -1.953 -4.023 5.02 1 98.62 55 ILE B CA 1
ATOM 1301 C C . ILE B 1 55 ? -3.4 -3.539 4.973 1 98.62 55 ILE B C 1
ATOM 1303 O O . ILE B 1 55 ? -3.682 -2.441 4.484 1 98.62 55 ILE B O 1
ATOM 1307 N N . SER B 1 56 ? -4.336 -4.301 5.484 1 98.56 56 SER B N 1
ATOM 1308 C CA . SER B 1 56 ? -5.754 -3.943 5.461 1 98.56 56 SER B CA 1
ATOM 1309 C C . SER B 1 56 ? -6.012 -2.656 6.238 1 98.56 56 SER B C 1
ATOM 1311 O O . SER B 1 56 ? -6.766 -1.794 5.789 1 98.56 56 SER B O 1
ATOM 1313 N N . LEU B 1 57 ? -5.375 -2.549 7.367 1 97.94 57 LEU B N 1
ATOM 1314 C CA . LEU B 1 57 ? -5.527 -1.337 8.164 1 97.94 57 LEU B CA 1
ATOM 1315 C C . LEU B 1 57 ? -4.91 -0.138 7.453 1 97.94 57 LEU B C 1
ATOM 1317 O O . LEU B 1 57 ? -5.48 0.955 7.457 1 97.94 57 LEU B O 1
ATOM 1321 N N . HIS B 1 58 ? -3.723 -0.255 6.953 1 96.94 58 HIS B N 1
ATOM 1322 C CA . HIS B 1 58 ? -3.059 0.802 6.199 1 96.94 58 HIS B CA 1
ATOM 1323 C C . HIS B 1 58 ? -3.949 1.317 5.074 1 96.94 58 HIS B C 1
ATOM 1325 O O . HIS B 1 58 ? -4.129 2.527 4.926 1 96.94 58 HIS B O 1
ATOM 1331 N N . VAL B 1 59 ? -4.539 0.344 4.277 1 97.31 59 VAL B N 1
ATOM 1332 C CA . VAL B 1 59 ? -5.418 0.705 3.17 1 97.31 59 VAL B CA 1
ATOM 1333 C C . VAL B 1 59 ? -6.664 1.401 3.705 1 97.31 59 VAL B C 1
ATOM 1335 O O . VAL B 1 59 ? -7.09 2.428 3.168 1 97.31 59 VAL B O 1
ATOM 1338 N N . TYR B 1 60 ? -7.234 0.862 4.695 1 97.12 60 TYR B N 1
ATOM 1339 C CA . TYR B 1 60 ? -8.438 1.437 5.289 1 97.12 60 TYR B CA 1
ATOM 1340 C C . TYR B 1 60 ? -8.211 2.893 5.68 1 97.12 60 TYR B C 1
ATOM 1342 O O . TYR B 1 60 ? -8.969 3.775 5.277 1 97.12 60 TYR B O 1
ATOM 1350 N N . TRP B 1 61 ? -7.168 3.141 6.406 1 96.31 61 TRP B N 1
ATOM 1351 C CA . TRP B 1 61 ? -6.938 4.496 6.902 1 96.31 61 TRP B CA 1
ATOM 1352 C C . TRP B 1 61 ? -6.504 5.422 5.77 1 96.31 61 TRP B C 1
ATOM 1354 O O . TRP B 1 61 ? -6.805 6.617 5.789 1 96.31 61 TRP B O 1
ATOM 1364 N N . GLY B 1 62 ? -5.727 4.922 4.848 1 94.19 62 GLY B N 1
ATOM 1365 C CA . GLY B 1 62 ? -5.434 5.734 3.676 1 94.19 62 GLY B CA 1
ATOM 1366 C C . GLY B 1 62 ? -6.676 6.16 2.92 1 94.19 62 GLY B C 1
ATOM 1367 O O . GLY B 1 62 ? -6.797 7.316 2.514 1 94.19 62 GLY B O 1
ATOM 1368 N N . LEU B 1 63 ? -7.598 5.27 2.734 1 96.38 63 LEU B N 1
ATOM 1369 C CA . LEU B 1 63 ? -8.828 5.586 2.021 1 96.38 63 LEU B CA 1
ATOM 1370 C C . LEU B 1 63 ? -9.742 6.465 2.873 1 96.38 63 LEU B C 1
ATOM 1372 O O . LEU B 1 63 ? -10.461 7.316 2.344 1 96.38 63 LEU B O 1
ATOM 1376 N N . GLU B 1 64 ? -9.703 6.199 4.145 1 95.62 64 GLU B N 1
ATOM 1377 C CA . GLU B 1 64 ? -10.43 7.09 5.039 1 95.62 64 GLU B CA 1
ATOM 1378 C C . GLU B 1 64 ? -9.961 8.531 4.883 1 95.62 64 GLU B C 1
ATOM 1380 O O . GLU B 1 64 ? -10.773 9.461 4.855 1 95.62 64 GLU B O 1
ATOM 1385 N N . ALA B 1 65 ? -8.672 8.75 4.781 1 93.5 65 ALA B N 1
ATOM 1386 C CA . ALA B 1 65 ? -8.133 10.094 4.586 1 93.5 65 ALA B CA 1
ATOM 1387 C C . ALA B 1 65 ? -8.664 10.719 3.301 1 93.5 65 ALA B C 1
ATOM 1389 O O . ALA B 1 65 ? -8.945 11.922 3.256 1 93.5 65 ALA B O 1
ATOM 1390 N N . LEU B 1 66 ? -8.797 9.922 2.279 1 94.69 66 LEU B N 1
ATOM 1391 C CA . LEU B 1 66 ? -9.352 10.43 1.026 1 94.69 66 LEU B CA 1
ATOM 1392 C C . LEU B 1 66 ? -10.812 10.844 1.201 1 94.69 66 LEU B C 1
ATOM 1394 O O . LEU B 1 66 ? -11.234 11.867 0.668 1 94.69 66 LEU B O 1
ATOM 1398 N N . VAL B 1 67 ? -11.547 10.07 1.908 1 96 67 VAL B N 1
ATOM 1399 C CA . VAL B 1 67 ? -12.945 10.406 2.146 1 96 67 VAL B CA 1
ATOM 1400 C C . VAL B 1 67 ? -13.039 11.703 2.945 1 96 67 VAL B C 1
ATOM 1402 O O . VAL B 1 67 ? -13.82 12.594 2.604 1 96 67 VAL B O 1
ATOM 1405 N N . VAL B 1 68 ? -12.25 11.844 3.959 1 94 68 VAL B N 1
ATOM 1406 C CA . VAL B 1 68 ? -12.258 13.023 4.82 1 94 68 VAL B CA 1
ATOM 1407 C C . VAL B 1 68 ? -11.867 14.258 4.016 1 94 68 VAL B C 1
ATOM 1409 O O . VAL B 1 68 ? -12.445 15.336 4.199 1 94 68 VAL B O 1
ATOM 1412 N N . ASP B 1 69 ? -11.039 14.062 3.102 1 93.56 69 ASP B N 1
ATOM 1413 C CA . ASP B 1 69 ? -10.508 15.219 2.379 1 93.56 69 ASP B CA 1
ATOM 1414 C C . ASP B 1 69 ? -11.414 15.594 1.208 1 93.56 69 ASP B C 1
ATOM 1416 O O . ASP B 1 69 ? -11.555 16.766 0.878 1 93.56 69 ASP B O 1
ATOM 1420 N N . TYR B 1 70 ? -12 14.617 0.607 1 95.06 70 TYR B N 1
ATOM 1421 C CA . TYR B 1 70 ? -12.594 14.906 -0.693 1 95.06 70 TYR B CA 1
ATOM 1422 C C . TYR B 1 70 ? -14.094 14.641 -0.68 1 95.06 70 TYR B C 1
ATOM 1424 O O . TYR B 1 70 ? -14.82 15.086 -1.574 1 95.06 70 TYR B O 1
ATOM 1432 N N . LEU B 1 71 ? -14.594 13.898 0.257 1 97.56 71 LEU B N 1
ATOM 1433 C CA . LEU B 1 71 ? -16.031 13.617 0.314 1 97.56 71 LEU B CA 1
ATOM 1434 C C . LEU B 1 71 ? -16.672 14.32 1.502 1 97.56 71 LEU B C 1
ATOM 1436 O O . LEU B 1 71 ? -17.406 13.703 2.271 1 97.56 71 LEU B O 1
ATOM 1440 N N . ARG B 1 72 ? -16.406 15.516 1.583 1 97.69 72 ARG B N 1
ATOM 1441 C CA . ARG B 1 72 ? -16.984 16.328 2.645 1 97.69 72 ARG B CA 1
ATOM 1442 C C . ARG B 1 72 ? -18.469 16.547 2.43 1 97.69 72 ARG B C 1
ATOM 1444 O O . ARG B 1 72 ? -18.906 16.828 1.312 1 97.69 72 ARG B O 1
ATOM 1451 N N . VAL B 1 73 ? -19.141 16.516 3.475 1 98.12 73 VAL B N 1
ATOM 1452 C CA . VAL B 1 73 ? -20.594 16.547 3.42 1 98.12 73 VAL B CA 1
ATOM 1453 C C . VAL B 1 73 ? -21.062 17.828 2.717 1 98.12 73 VAL B C 1
ATOM 1455 O O . VAL B 1 73 ? -21.938 17.766 1.846 1 98.12 73 VAL B O 1
ATOM 1458 N N . PRO B 1 74 ? -20.5 18.984 2.959 1 98.19 74 PRO B N 1
ATOM 1459 C CA . PRO B 1 74 ? -20.984 20.188 2.295 1 98.19 74 PRO B CA 1
ATOM 1460 C C . PRO B 1 74 ? -20.75 20.172 0.784 1 98.19 74 PRO B C 1
ATOM 1462 O O . PRO B 1 74 ? -21.438 20.891 0.043 1 98.19 74 PRO B O 1
ATOM 1465 N N . VAL B 1 75 ? -19.922 19.375 0.347 1 97.44 75 VAL B N 1
ATOM 1466 C CA . VAL B 1 75 ? -19.516 19.359 -1.058 1 97.44 75 VAL B CA 1
ATOM 1467 C C . VAL B 1 75 ? -20.281 18.266 -1.795 1 97.44 75 VAL B C 1
ATOM 1469 O O . VAL B 1 75 ? -20.859 18.5 -2.857 1 97.44 75 VAL B O 1
ATOM 1472 N N . VAL B 1 76 ? -20.422 17.078 -1.218 1 98.31 76 VAL B N 1
ATOM 1473 C CA . VAL B 1 76 ? -20.922 15.953 -1.996 1 98.31 76 VAL B CA 1
ATOM 1474 C C . VAL B 1 76 ? -22.234 15.453 -1.389 1 98.31 76 VAL B C 1
ATOM 1476 O O . VAL B 1 76 ? -22.906 14.594 -1.965 1 98.31 76 VAL B O 1
ATOM 1479 N N . GLY B 1 77 ? -22.641 15.914 -0.186 1 98.31 77 GLY B N 1
ATOM 1480 C CA . GLY B 1 77 ? -23.844 15.477 0.492 1 98.31 77 GLY B CA 1
ATOM 1481 C C . GLY B 1 77 ? -23.609 14.336 1.459 1 98.31 77 GLY B C 1
ATOM 1482 O O . GLY B 1 77 ? -22.578 13.664 1.399 1 98.31 77 GLY B O 1
ATOM 1483 N N . GLN B 1 78 ? -24.656 14.164 2.293 1 98.44 78 GLN B N 1
ATOM 1484 C CA . GLN B 1 78 ? -24.562 13.188 3.375 1 98.44 78 GLN B CA 1
ATOM 1485 C C . GLN B 1 78 ? -24.516 11.758 2.83 1 98.44 78 GLN B C 1
ATOM 1487 O O . GLN B 1 78 ? -23.781 10.914 3.344 1 98.44 78 GLN B O 1
ATOM 1492 N N . LEU B 1 79 ? -25.281 11.547 1.876 1 98.38 79 LEU B N 1
ATOM 1493 C CA . LEU B 1 79 ? -25.375 10.195 1.341 1 98.38 79 LEU B CA 1
ATOM 1494 C C . LEU B 1 79 ? -24.047 9.766 0.715 1 98.38 79 LEU B C 1
ATOM 1496 O O . LEU B 1 79 ? -23.578 8.648 0.955 1 98.38 79 LEU B O 1
ATOM 1500 N N . ALA B 1 80 ? -23.469 10.594 -0.053 1 98.31 80 ALA B N 1
ATOM 1501 C CA . ALA B 1 80 ? -22.203 10.266 -0.683 1 98.31 80 ALA B CA 1
ATOM 1502 C C . ALA B 1 80 ? -21.094 10.086 0.363 1 98.31 80 ALA B C 1
ATOM 1504 O O . ALA B 1 80 ? -20.25 9.195 0.239 1 98.31 80 ALA B O 1
ATOM 1505 N N . ASN B 1 81 ? -21.078 10.891 1.362 1 98.5 81 ASN B N 1
ATOM 1506 C CA . ASN B 1 81 ? -20.109 10.75 2.457 1 98.5 81 ASN B CA 1
ATOM 1507 C C . ASN B 1 81 ? -20.25 9.391 3.145 1 98.5 81 ASN B C 1
ATOM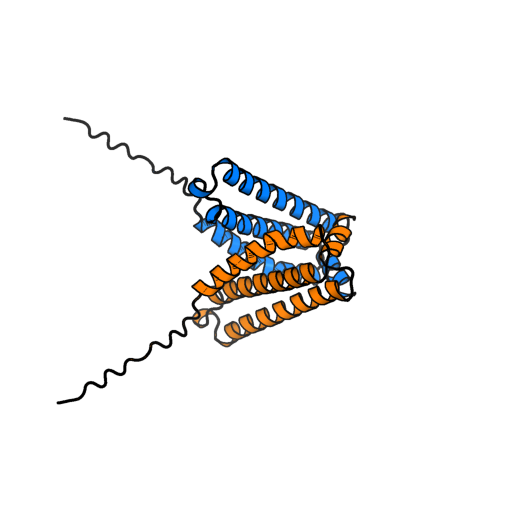 1509 O O . ASN B 1 81 ? -19.266 8.672 3.309 1 98.5 81 ASN B O 1
ATOM 1513 N N . LYS B 1 82 ? -21.422 9.078 3.492 1 98.56 82 LYS B N 1
ATOM 1514 C CA . LYS B 1 82 ? -21.672 7.812 4.18 1 98.56 82 LYS B CA 1
ATOM 1515 C C . LYS B 1 82 ? -21.359 6.625 3.279 1 98.56 82 LYS B C 1
ATOM 1517 O O . LYS B 1 82 ? -20.828 5.613 3.746 1 98.56 82 LYS B O 1
ATOM 1522 N N . ALA B 1 83 ? -21.688 6.746 2.057 1 98.62 83 ALA B N 1
ATOM 1523 C CA . ALA B 1 83 ? -21.375 5.68 1.106 1 98.62 83 ALA B CA 1
ATOM 1524 C C . ALA B 1 83 ? -19.875 5.48 0.977 1 98.62 83 ALA B C 1
ATOM 1526 O O . ALA B 1 83 ? -19.391 4.352 0.84 1 98.62 83 ALA B O 1
ATOM 1527 N N . GLY B 1 84 ? -19.125 6.547 0.971 1 98.25 84 GLY B N 1
ATOM 1528 C CA . GLY B 1 84 ? -17.672 6.449 0.936 1 98.25 84 GLY B CA 1
ATOM 1529 C C . GLY B 1 84 ? -17.109 5.664 2.1 1 98.25 84 GLY B C 1
ATOM 1530 O O . GLY B 1 84 ? -16.281 4.766 1.905 1 98.25 84 GLY B O 1
ATOM 1531 N N . HIS B 1 85 ? -17.594 5.922 3.299 1 98.19 85 HIS B N 1
ATOM 1532 C CA . HIS B 1 85 ? -17.125 5.211 4.477 1 98.19 85 HIS B CA 1
ATOM 1533 C C . HIS B 1 85 ? -17.516 3.738 4.43 1 98.19 85 HIS B C 1
ATOM 1535 O O . HIS B 1 85 ? -16.734 2.863 4.801 1 98.19 85 HIS B O 1
ATOM 1541 N N . ALA B 1 86 ? -18.688 3.494 3.988 1 98.56 86 ALA B N 1
ATOM 1542 C CA . ALA B 1 86 ? -19.141 2.111 3.877 1 98.56 86 ALA B CA 1
ATOM 1543 C C . ALA B 1 86 ? -18.312 1.342 2.848 1 98.56 86 ALA B C 1
ATOM 1545 O O . ALA B 1 86 ? -17.953 0.186 3.076 1 98.56 86 ALA B O 1
ATOM 1546 N N . ALA B 1 87 ? -18.062 1.973 1.732 1 98.19 87 ALA B N 1
ATOM 1547 C CA . ALA B 1 87 ? -17.281 1.344 0.67 1 98.19 87 ALA B CA 1
ATOM 1548 C C . ALA B 1 87 ? -15.883 0.981 1.161 1 98.19 87 ALA B C 1
ATOM 1550 O O . ALA B 1 87 ? -15.375 -0.103 0.863 1 98.19 87 ALA B O 1
ATOM 1551 N N . ILE B 1 88 ? -15.344 1.844 1.925 1 97.88 88 ILE B N 1
ATOM 1552 C CA . ILE B 1 88 ? -13.984 1.622 2.402 1 97.88 88 ILE B CA 1
ATOM 1553 C C . ILE B 1 88 ? -13.969 0.47 3.406 1 97.88 88 ILE B C 1
ATOM 1555 O O . ILE B 1 88 ? -13.07 -0.373 3.381 1 97.88 88 ILE B O 1
ATOM 1559 N N . ALA B 1 89 ? -14.961 0.422 4.293 1 97.88 89 ALA B N 1
ATOM 1560 C CA . ALA B 1 89 ? -15.062 -0.686 5.242 1 97.88 89 ALA B CA 1
ATOM 1561 C C . ALA B 1 89 ? -15.234 -2.016 4.516 1 97.88 89 ALA B C 1
ATOM 1563 O O . ALA B 1 89 ? -14.594 -3.012 4.871 1 97.88 89 ALA B O 1
ATOM 1564 N N . LEU B 1 90 ? 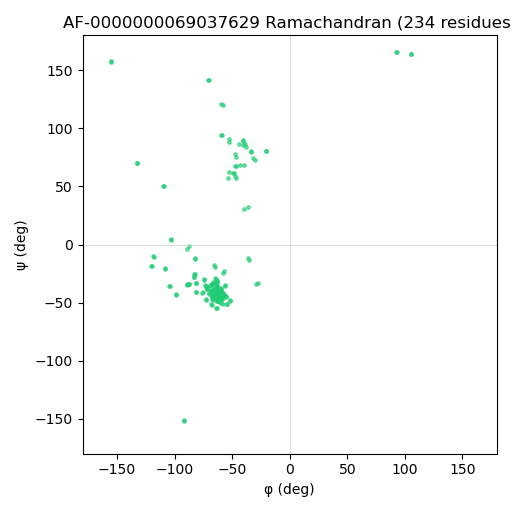-16.062 -2.025 3.523 1 98.12 90 LEU B N 1
ATOM 1565 C CA . LEU B 1 90 ? -16.281 -3.236 2.74 1 98.12 90 LEU B CA 1
ATOM 1566 C C . LEU B 1 90 ? -15.008 -3.656 2.012 1 98.12 90 LEU B C 1
ATOM 1568 O O . LEU B 1 90 ? -14.656 -4.836 1.999 1 98.12 90 LEU B O 1
ATOM 1572 N N . LEU B 1 91 ? -14.359 -2.73 1.419 1 97.94 91 LEU B N 1
ATOM 1573 C CA . LEU B 1 91 ? -13.117 -3.02 0.713 1 97.94 91 LEU B CA 1
ATOM 1574 C C . LEU B 1 91 ? -12.07 -3.604 1.662 1 97.94 91 LEU B C 1
ATOM 1576 O O . LEU B 1 91 ? -11.367 -4.555 1.311 1 97.94 91 LEU B O 1
ATOM 1580 N N . ALA B 1 92 ? -11.984 -3.041 2.852 1 98.25 92 ALA B N 1
ATOM 1581 C CA . ALA B 1 92 ? -11.031 -3.539 3.836 1 98.25 92 ALA B CA 1
ATOM 1582 C C . ALA B 1 92 ? -11.359 -4.977 4.238 1 98.25 92 ALA B C 1
ATOM 1584 O O . ALA B 1 92 ? -10.461 -5.809 4.371 1 98.25 92 ALA B O 1
ATOM 1585 N N . ILE B 1 93 ? -12.562 -5.262 4.402 1 98.31 93 ILE B N 1
ATOM 1586 C CA . ILE B 1 93 ? -13 -6.594 4.809 1 98.31 93 ILE B CA 1
ATOM 1587 C C . ILE B 1 93 ? -12.719 -7.594 3.689 1 98.31 93 ILE B C 1
ATOM 1589 O O . ILE B 1 93 ? -12.195 -8.688 3.936 1 98.31 93 ILE B O 1
ATOM 1593 N N . VAL B 1 94 ? -13.055 -7.262 2.449 1 97.94 94 VAL B N 1
ATOM 1594 C CA . VAL B 1 94 ? -12.828 -8.133 1.302 1 97.94 94 VAL B CA 1
ATOM 1595 C C . VAL B 1 94 ? -11.328 -8.375 1.124 1 97.94 94 VAL B C 1
ATOM 1597 O O . VAL B 1 94 ? -10.898 -9.492 0.843 1 97.94 94 VAL B O 1
ATOM 1600 N N . THR B 1 95 ? -10.523 -7.316 1.24 1 98.06 95 THR B N 1
ATOM 1601 C CA . THR B 1 95 ? -9.078 -7.445 1.146 1 98.06 95 THR B CA 1
ATOM 1602 C C . THR B 1 95 ? -8.547 -8.406 2.209 1 98.06 95 THR B C 1
ATOM 1604 O O . THR B 1 95 ? -7.777 -9.32 1.903 1 98.06 95 THR B O 1
ATOM 1607 N N . LEU B 1 96 ? -9.016 -8.211 3.428 1 98.75 96 LEU B N 1
ATOM 1608 C CA . LEU B 1 96 ? -8.578 -9.086 4.512 1 98.75 96 LEU B CA 1
ATOM 1609 C C . LEU B 1 96 ? -9.008 -10.523 4.258 1 98.75 96 LEU B C 1
ATOM 1611 O O . LEU B 1 96 ? -8.219 -11.453 4.453 1 98.75 96 LEU B O 1
ATOM 1615 N N . ALA B 1 97 ? -10.18 -10.727 3.838 1 98.56 97 ALA B N 1
ATOM 1616 C CA . ALA B 1 97 ? -10.672 -12.062 3.531 1 98.56 97 ALA B CA 1
ATOM 1617 C C . ALA B 1 97 ? -9.828 -12.727 2.445 1 98.56 97 ALA B C 1
ATOM 1619 O O . ALA B 1 97 ? -9.508 -13.914 2.533 1 98.56 97 ALA B O 1
ATOM 1620 N N . GLY B 1 98 ? -9.469 -11.992 1.452 1 98.25 98 GLY B N 1
ATOM 1621 C CA . GLY B 1 98 ? -8.602 -12.508 0.407 1 98.25 98 GLY B CA 1
ATOM 1622 C C . GLY B 1 98 ? -7.242 -12.938 0.92 1 98.25 98 GLY B C 1
ATOM 1623 O O . GLY B 1 98 ? -6.742 -14.008 0.558 1 98.25 98 GLY B O 1
ATOM 1624 N N . PHE B 1 99 ? -6.727 -12.125 1.79 1 98.81 99 PHE B N 1
ATOM 1625 C CA . PHE B 1 99 ? -5.441 -12.477 2.381 1 98.81 99 PHE B CA 1
ATOM 1626 C C . PHE B 1 99 ? -5.566 -13.734 3.232 1 98.81 99 PHE B C 1
ATOM 1628 O O . PHE B 1 99 ? -4.699 -14.609 3.191 1 98.81 99 PHE B O 1
ATOM 1635 N N . MET B 1 100 ? -6.613 -13.82 3.934 1 98.69 100 MET B N 1
ATOM 1636 C CA . MET B 1 100 ? -6.801 -14.977 4.805 1 98.69 100 MET B CA 1
ATOM 1637 C C . MET B 1 100 ? -6.941 -16.25 3.984 1 98.69 100 MET B C 1
ATOM 1639 O O . MET B 1 100 ? -6.449 -17.312 4.387 1 98.69 100 MET B O 1
ATOM 1643 N N . LYS B 1 101 ? -7.586 -16.125 2.922 1 98.75 101 LYS B N 1
ATOM 1644 C CA . LYS B 1 101 ? -7.691 -17.281 2.029 1 98.75 101 LYS B CA 1
ATOM 1645 C C . LYS B 1 101 ? -6.316 -17.734 1.552 1 98.75 101 LYS B C 1
ATOM 1647 O O . LYS B 1 101 ? -6.016 -18.922 1.555 1 98.75 101 LYS B O 1
ATOM 1652 N N . VAL B 1 102 ? -5.445 -16.859 1.161 1 98.69 102 VAL B N 1
ATOM 1653 C CA . VAL B 1 102 ? -4.098 -17.172 0.706 1 98.69 102 VAL B CA 1
ATOM 1654 C C . VAL B 1 102 ? -3.301 -17.797 1.852 1 98.69 102 VAL B C 1
ATOM 1656 O O . VAL B 1 102 ? -2.525 -18.734 1.642 1 98.69 102 VAL B O 1
ATOM 1659 N N . ILE B 1 103 ? -3.555 -17.281 3.064 1 98.88 103 ILE B N 1
ATOM 1660 C CA . ILE B 1 103 ? -2.777 -17.703 4.223 1 98.88 103 ILE B CA 1
ATOM 1661 C C . ILE B 1 103 ? -3.23 -19.094 4.672 1 98.88 103 ILE B C 1
ATOM 1663 O O . ILE B 1 103 ? -2.402 -19.953 4.961 1 98.88 103 ILE B O 1
ATOM 1667 N N . PHE B 1 104 ? -4.508 -19.344 4.664 1 98.56 104 PHE B N 1
ATOM 1668 C CA . PHE B 1 104 ? -4.996 -20.531 5.363 1 98.56 104 PHE B CA 1
ATOM 1669 C C . PHE B 1 104 ? -5.445 -21.594 4.375 1 98.56 104 PHE B C 1
ATOM 1671 O O . PHE B 1 104 ? -5.605 -22.766 4.742 1 98.56 104 PHE B O 1
ATOM 1678 N N . VAL B 1 105 ? -5.742 -21.266 3.178 1 98.62 105 VAL B N 1
ATOM 1679 C CA . VAL B 1 105 ? -6.117 -22.219 2.146 1 98.62 105 VAL B CA 1
ATOM 1680 C C . VAL B 1 105 ? -4.953 -22.422 1.18 1 98.62 105 VAL B C 1
ATOM 1682 O O . VAL B 1 105 ? -4.719 -23.531 0.706 1 98.62 105 VAL B O 1
ATOM 1685 N N . GLY B 1 106 ? -4.219 -21.422 0.912 1 98.25 106 GLY B N 1
ATOM 1686 C CA . GLY B 1 106 ? -3.053 -21.484 0.044 1 98.25 106 GLY B CA 1
ATOM 1687 C C . GLY B 1 106 ? -1.764 -21.766 0.795 1 98.25 106 GLY B C 1
ATOM 1688 O O . GLY B 1 106 ? -1.771 -22.453 1.82 1 98.25 106 GLY B O 1
ATOM 1689 N N . ASP B 1 107 ? -0.623 -21.266 0.227 1 98.19 107 ASP B N 1
ATOM 1690 C CA . ASP B 1 107 ? 0.694 -21.578 0.782 1 98.19 107 ASP B CA 1
ATOM 1691 C C . ASP B 1 107 ? 1.24 -20.391 1.573 1 98.19 107 ASP B C 1
ATOM 1693 O O . ASP B 1 107 ? 2.396 -20.391 1.999 1 98.19 107 ASP B O 1
ATOM 1697 N N . GLY B 1 108 ? 0.453 -19.281 1.736 1 98.81 108 GLY B N 1
ATOM 1698 C CA . GLY B 1 108 ? 0.888 -18.109 2.482 1 98.81 108 GLY B CA 1
ATOM 1699 C C . GLY B 1 108 ? 1.264 -16.938 1.594 1 98.81 108 GLY B C 1
ATOM 1700 O O . GLY B 1 108 ? 1.499 -17.109 0.396 1 98.81 108 GLY B O 1
ATOM 1701 N N . LEU B 1 109 ? 1.339 -15.828 2.178 1 98.81 109 LEU B N 1
ATOM 1702 C CA . LEU B 1 109 ? 1.614 -14.609 1.424 1 98.81 109 LEU B CA 1
ATOM 1703 C C . LEU B 1 109 ? 3.07 -14.57 0.969 1 98.81 109 LEU B C 1
ATOM 1705 O O . LEU B 1 109 ? 3.355 -14.219 -0.179 1 98.81 109 LEU B O 1
ATOM 1709 N N . GLY B 1 110 ? 4.004 -14.852 1.874 1 98.69 110 GLY B N 1
ATOM 1710 C CA . GLY B 1 110 ? 5.406 -14.875 1.493 1 98.69 110 GLY B CA 1
ATOM 1711 C C . GLY B 1 110 ? 5.695 -15.812 0.333 1 98.69 110 GLY B C 1
ATOM 1712 O O . GLY B 1 110 ? 6.363 -15.422 -0.628 1 98.69 110 GLY B O 1
ATOM 1713 N N . ASN B 1 111 ? 5.121 -16.969 0.413 1 98.56 111 ASN B N 1
ATOM 1714 C CA . ASN B 1 111 ? 5.324 -17.953 -0.647 1 98.56 111 ASN B CA 1
ATOM 1715 C C . ASN B 1 111 ? 4.66 -17.516 -1.949 1 98.56 111 ASN B C 1
ATOM 1717 O O . ASN B 1 111 ? 5.164 -17.797 -3.037 1 98.56 111 ASN B O 1
ATOM 1721 N N . ALA B 1 112 ? 3.498 -16.859 -1.876 1 98.12 112 ALA B N 1
ATOM 1722 C CA . ALA B 1 112 ? 2.857 -16.344 -3.08 1 98.12 112 ALA B CA 1
ATOM 1723 C C . ALA B 1 112 ? 3.764 -15.336 -3.793 1 98.12 112 ALA B C 1
ATOM 1725 O O . ALA B 1 112 ? 3.879 -15.359 -5.02 1 98.12 112 ALA B O 1
ATOM 1726 N N . ILE B 1 113 ? 4.414 -14.5 -3.014 1 97.94 113 ILE B N 1
ATOM 1727 C CA . ILE B 1 113 ? 5.336 -13.516 -3.582 1 97.94 113 ILE B CA 1
ATOM 1728 C C . ILE B 1 113 ? 6.488 -14.234 -4.277 1 97.94 113 ILE B C 1
ATOM 1730 O O . ILE B 1 113 ? 6.824 -13.922 -5.422 1 97.94 113 ILE B O 1
ATOM 1734 N N . VAL B 1 114 ? 7.074 -15.18 -3.607 1 97.88 114 VAL B N 1
ATOM 1735 C CA . VAL B 1 114 ? 8.203 -15.922 -4.152 1 97.88 114 VAL B CA 1
ATOM 1736 C C . VAL B 1 114 ? 7.785 -16.625 -5.449 1 97.88 114 VAL B C 1
ATOM 1738 O O . VAL B 1 114 ? 8.516 -16.594 -6.438 1 97.88 114 VAL B O 1
ATOM 1741 N N . THR B 1 115 ? 6.648 -17.25 -5.453 1 97 115 THR B N 1
ATOM 1742 C CA . THR B 1 115 ? 6.148 -17.969 -6.617 1 97 115 THR B CA 1
ATOM 1743 C C . THR B 1 115 ? 5.945 -17.031 -7.797 1 97 115 THR B C 1
ATOM 1745 O O . THR B 1 115 ? 6.297 -17.359 -8.93 1 97 115 THR B O 1
ATOM 1748 N N . LEU B 1 116 ? 5.391 -15.836 -7.547 1 96.94 116 LEU B N 1
ATOM 1749 C CA . LEU B 1 116 ? 5.184 -14.867 -8.617 1 96.94 116 LEU B CA 1
ATOM 1750 C C . LEU B 1 116 ? 6.52 -14.398 -9.188 1 96.94 116 LEU B C 1
ATOM 1752 O O . LEU B 1 116 ? 6.617 -14.102 -10.383 1 96.94 116 LEU B O 1
ATOM 1756 N N . TRP B 1 117 ? 7.555 -14.414 -8.352 1 96.25 117 TRP B N 1
ATOM 1757 C CA . TRP B 1 117 ? 8.867 -13.953 -8.797 1 96.25 117 TRP B CA 1
ATOM 1758 C C . TRP B 1 117 ? 9.602 -15.047 -9.562 1 96.25 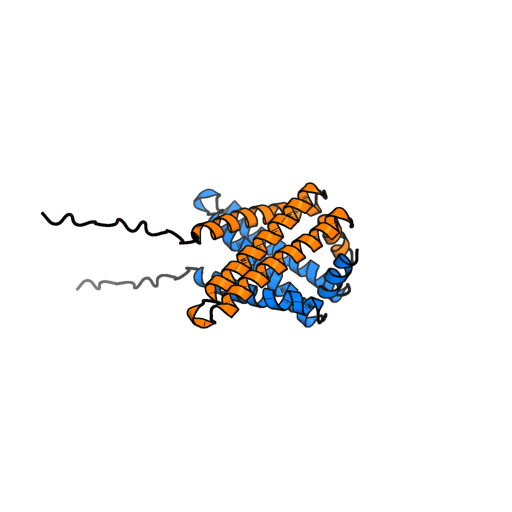117 TRP B C 1
ATOM 1760 O O . TRP B 1 117 ? 10.609 -14.781 -10.219 1 96.25 117 TRP B O 1
ATOM 1770 N N . LYS B 1 118 ? 9.156 -16.172 -9.539 1 96.38 118 LYS B N 1
ATOM 1771 C CA . LYS B 1 118 ? 9.781 -17.297 -10.227 1 96.38 118 LYS B CA 1
ATOM 1772 C C . LYS B 1 118 ? 9.266 -17.422 -11.656 1 96.38 118 LYS B C 1
ATOM 1774 O O . LYS B 1 118 ? 9.742 -18.266 -12.422 1 96.38 118 LYS B O 1
ATOM 1779 N N . LEU B 1 119 ? 8.461 -16.75 -12.055 1 94.25 119 LEU B N 1
ATOM 1780 C CA . LEU B 1 119 ? 7.938 -16.781 -13.414 1 94.25 119 LEU B CA 1
ATOM 1781 C C . LEU B 1 119 ? 9.062 -16.625 -14.43 1 94.25 119 LEU B C 1
ATOM 1783 O O . LEU B 1 119 ? 10.07 -15.977 -14.148 1 94.25 119 LEU B O 1
#

Radius of gyration: 22.92 Å; Cα contacts (8 Å, |Δi|>4): 206; chains: 2; bounding box: 59×79×62 Å

Foldseek 3Di:
DPPPPPVPPPPPCPVPVPVVLVVVLVVLVVLLVPLLVCCQVPPDLVSQLSNLLSVLSNQLSVQVVVLVVPVDCVVPHDVSSVVSNVVSVVVSVVSSVVSVCCSPVNDGDNVVVVVVVVD/DPPPPPVPPPPPCPVPPPVVLVVVLVVLVVLLVPLLVCCQVPPDLVSQLSNLLSVLSNQLSVQVVVLVVPVDCVVPHDVSSVVSNVVSVVVSVVSSVVSVCCSPVNDGDNVVVVVVVVD

Solvent-accessible surface area (backbone atoms only — not comparable to full-atom values): 13082 Å² total; per-residue (Å²): 136,82,80,77,77,75,72,75,72,70,72,74,73,71,63,73,57,61,70,54,53,53,53,51,46,49,53,39,51,56,50,46,67,51,34,56,59,42,14,55,77,52,66,42,67,66,49,32,50,52,38,36,53,40,50,30,49,48,51,36,52,55,51,48,51,48,38,66,71,70,36,35,46,93,78,61,31,64,65,52,29,51,49,48,54,50,51,42,55,50,50,29,49,54,52,37,51,49,44,47,44,29,43,74,71,47,82,23,56,24,49,50,52,53,55,56,65,63,106,135,82,78,78,76,73,71,76,73,70,72,75,73,70,63,73,56,63,72,55,55,53,52,51,44,48,53,39,50,56,49,45,67,50,34,58,58,41,15,55,75,53,66,42,65,66,50,32,49,53,38,37,53,38,50,29,49,48,50,35,52,54,51,48,51,49,37,68,71,70,37,35,45,94,78,61,32,64,66,53,32,52,48,48,55,49,50,41,52,50,49,29,50,52,52,37,50,50,45,46,43,28,43,73,72,48,82,23,56,23,49,50,52,53,56,57,65,64,103

pLDDT: mean 87.78, std 21.35, range [30.33, 98.94]

Sequence (238 aa):
MMARFTGSAAAVQTGKNYASHWRTERIVSIALMGLFPASVLYPSQIVDTLLAGSISLHVYWGLEALVVDYLRVPVVGQLANKAGHAAIALLAIVTLAGFMKVIFVGDGLGNAIVTLWKLMMARFTGSAAAVQTGKNYASHWRTERIVSIALMGLFPASVLYPSQIVDTLLAGSISLHVYWGLEALVVDYLRVPVVGQLANKAGHAAIALLAIVTLAGFMKVIFVGDGLGNAIVTLWKL

InterPro domains:
  IPR007992 Succinate dehydrogenase [ubiquinone] cytochrome b small subunit, CybS [PTHR13337] (13-118)
  IPR034804 Fumarate reductase/succinate dehydrogenas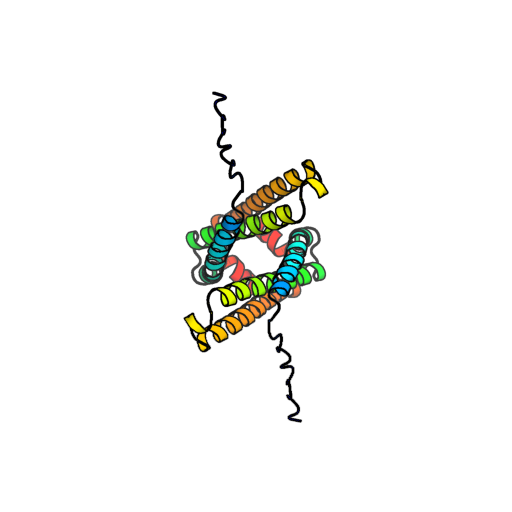e, transmembrane subunit [G3DSA:1.20.1300.10] (3-119)

Nearest PDB structures (foldseek):
  4yxd-assembly1_D  TM=9.194E-01  e=1.093E-05  Sus scrofa
  4ytp-assembly1_D  TM=9.057E-01  e=1.951E-05  Sus scrofa
  8gs8-assembly1_D  TM=9.143E-01  e=3.136E-05  Homo sapiens
  5c2t-assembly1_D  TM=8.426E-01  e=3.190E-04  Ascaris suum
  3vr9-assembly1_D  TM=8.033E-01  e=4.377E-04  Ascaris suum

Secondary structure (DSSP, 8-state):
-----------------HHHHHHHHHHHHHHHHHHHHHHHHS--HHHHHHHHHHHHHHHHHHHHHHHHHH--HHHH-HHHHHHHHHHHHHHHHHHHHHHHHHHHTSS-HHHHHHHHHT-/-----------------HHHHHHHHHHHHHHHHHHHHHHHHS--HHHHHHHHHHHHHHHHHHHHHHHHHH--HHHH-HHHHHHHHHHHHHHHHHHHHHHHHHHHTSS-HHHHHHHHHT-